Protein AF-A0A433QGI3-F1 (afdb_monomer_lite)

Sequence (264 aa):
MLTANTTVGDVVLQNLTLARGPNSVNAVAQFDPNGSEAGKQLLASFLGGQNASVNIQGFNGSTNIVSLNGGLSQIRLGSTLPGLQSKLVNSTNLVVLPDTAATSIAQTYVTINNPFSAGLNIVKINAAVTYSGMPVGNIIVDISSNPIVVSGKASASSSALPITLNVDPTAIALLLRENAQNSGLDLKPLDGLLNMGGIKIGDTSVTPSTDLFKGFDLVSFVQKAMANLRIDLVMEATVGIGQYSTLLAYNQSSIPCKTGQISP

Radius of gyration: 26.04 Å; chains: 1; bounding box: 55×35×80 Å

Structure (mmCIF, N/CA/C/O backbone):
data_AF-A0A433QGI3-F1
#
_entry.id   AF-A0A433QGI3-F1
#
loop_
_atom_site.group_PDB
_atom_site.id
_atom_site.type_symbol
_atom_site.label_atom_id
_atom_site.label_alt_id
_atom_site.label_comp_id
_atom_site.label_asym_id
_atom_site.label_entity_id
_atom_site.label_seq_id
_atom_site.pdbx_PDB_ins_code
_atom_site.Cartn_x
_atom_site.Cartn_y
_atom_site.Cartn_z
_atom_site.occupancy
_atom_site.B_iso_or_equiv
_atom_site.auth_seq_id
_atom_site.auth_comp_id
_atom_site.auth_asym_id
_atom_site.auth_atom_id
_atom_site.pdbx_PDB_model_num
ATOM 1 N N . MET A 1 1 ? -16.907 3.909 28.256 1.00 86.56 1 MET A N 1
ATOM 2 C CA . MET A 1 1 ? -15.999 4.634 27.340 1.00 86.56 1 MET A CA 1
ATOM 3 C C . MET A 1 1 ? -16.805 5.662 26.580 1.00 86.56 1 MET A C 1
ATOM 5 O O . MET A 1 1 ? -17.868 5.325 26.073 1.00 86.56 1 MET A O 1
ATOM 9 N N . LEU A 1 2 ? -16.315 6.894 26.511 1.00 87.50 2 LEU A N 1
ATOM 10 C CA . LEU A 1 2 ? -16.965 8.007 25.833 1.00 87.50 2 LEU A CA 1
ATOM 11 C C . LEU A 1 2 ? -16.038 8.587 24.767 1.00 87.50 2 LEU A C 1
ATOM 13 O O . LEU A 1 2 ? -14.833 8.702 24.989 1.00 87.50 2 LEU A O 1
ATOM 17 N N . THR A 1 3 ? -16.615 9.035 23.661 1.00 87.62 3 THR A N 1
ATOM 18 C CA . THR A 1 3 ? -15.981 9.973 22.727 1.00 87.62 3 THR A CA 1
ATOM 19 C C . THR A 1 3 ? -17.017 11.009 22.302 1.00 87.62 3 THR A C 1
ATOM 21 O O . THR A 1 3 ? -18.201 10.684 22.223 1.00 87.62 3 THR A O 1
ATOM 24 N N . ALA A 1 4 ? -16.616 12.275 22.154 1.00 83.19 4 ALA A N 1
ATOM 25 C CA . ALA A 1 4 ? -17.544 13.393 21.930 1.00 83.19 4 ALA A CA 1
ATOM 26 C C . ALA A 1 4 ? -18.778 13.370 22.873 1.00 83.19 4 ALA A C 1
ATOM 28 O O . ALA A 1 4 ? -19.912 13.564 22.445 1.00 83.19 4 ALA A O 1
ATOM 29 N N . ASN A 1 5 ? -18.561 13.068 24.163 1.00 84.94 5 ASN A N 1
ATOM 30 C CA . ASN A 1 5 ? -19.596 12.907 25.203 1.00 84.94 5 ASN A CA 1
ATOM 31 C C . ASN A 1 5 ? -20.663 11.824 24.941 1.00 84.94 5 ASN A C 1
ATOM 33 O O . ASN A 1 5 ? -21.678 11.788 25.630 1.00 84.94 5 ASN A O 1
ATOM 37 N N . THR A 1 6 ? -20.425 10.918 23.996 1.00 90.12 6 THR A N 1
ATOM 38 C CA . THR A 1 6 ? -21.320 9.805 23.664 1.00 90.12 6 THR A CA 1
ATOM 39 C C . THR A 1 6 ? -20.704 8.488 24.109 1.00 90.12 6 THR A C 1
ATOM 41 O O . THR A 1 6 ? -19.512 8.258 23.892 1.00 90.12 6 THR A O 1
ATOM 44 N N . THR A 1 7 ? -21.493 7.624 24.751 1.00 91.06 7 THR A N 1
ATOM 45 C CA . THR A 1 7 ? -21.027 6.298 25.177 1.00 91.06 7 THR A CA 1
ATOM 46 C C . THR A 1 7 ? -20.837 5.413 23.955 1.00 91.06 7 THR A C 1
ATOM 48 O O . THR A 1 7 ? -21.743 5.260 23.143 1.00 91.06 7 THR A O 1
ATOM 51 N N . VAL A 1 8 ? -19.649 4.831 23.831 1.00 90.62 8 VAL A N 1
ATOM 52 C CA . VAL A 1 8 ? -19.246 4.015 22.673 1.00 90.62 8 VAL A CA 1
ATOM 53 C C . VAL A 1 8 ? -18.805 2.603 23.057 1.00 90.62 8 VAL A C 1
ATOM 55 O O . VAL A 1 8 ? -18.377 1.819 22.217 1.00 90.62 8 VAL A O 1
ATOM 58 N N . GLY A 1 9 ? -18.857 2.272 24.342 1.00 90.31 9 GLY A N 1
ATOM 59 C CA . GLY A 1 9 ? -18.476 0.956 24.827 1.00 90.31 9 GLY A CA 1
ATOM 60 C C . GLY A 1 9 ? -18.226 0.938 26.323 1.00 90.31 9 GLY A C 1
ATOM 61 O O . GLY A 1 9 ? -18.212 1.985 26.977 1.00 90.31 9 GLY A O 1
ATOM 62 N N . ASP A 1 10 ? -17.951 -0.245 26.844 1.00 90.25 10 ASP A N 1
ATOM 63 C CA . ASP A 1 10 ? -17.678 -0.486 28.254 1.00 90.25 10 ASP A CA 1
ATOM 64 C C . ASP A 1 10 ? -16.186 -0.645 28.502 1.00 90.25 10 ASP A C 1
ATOM 66 O O . ASP A 1 10 ? -15.420 -1.019 27.617 1.00 90.25 10 ASP A O 1
ATOM 70 N N . VAL A 1 11 ? -15.749 -0.323 29.717 1.00 90.19 11 VAL A N 1
ATOM 71 C CA . VAL A 1 11 ? -14.360 -0.525 30.133 1.00 90.19 11 VAL A CA 1
ATOM 72 C C . VAL A 1 11 ? -14.351 -1.236 31.464 1.00 90.19 11 VAL A C 1
ATOM 74 O O . VAL A 1 11 ? -14.968 -0.777 32.422 1.00 90.19 11 VAL A O 1
ATOM 77 N N . VAL A 1 12 ? -13.614 -2.336 31.518 1.00 90.50 12 VAL A N 1
ATOM 78 C CA . VAL A 1 12 ? -13.468 -3.164 32.704 1.00 90.50 12 VAL A CA 1
ATOM 79 C C . VAL A 1 12 ? -12.021 -3.111 33.175 1.00 90.50 12 VAL A C 1
ATOM 81 O O . VAL A 1 12 ? -11.086 -3.401 32.428 1.00 90.50 12 VAL A O 1
ATOM 84 N N . LEU A 1 13 ? -11.847 -2.758 34.447 1.00 87.94 13 LEU A N 1
ATOM 85 C CA . LEU A 1 13 ? -10.594 -2.881 35.187 1.00 87.94 13 LEU A CA 1
ATOM 86 C C . LEU A 1 13 ? -10.686 -4.143 36.046 1.00 87.94 13 LEU A C 1
ATOM 88 O O . LEU A 1 13 ? -11.237 -4.118 37.147 1.00 87.94 13 LEU A O 1
ATOM 92 N N . GLN A 1 14 ? -10.212 -5.271 35.520 1.00 84.50 14 GLN A N 1
ATOM 93 C CA . GLN A 1 14 ? -10.280 -6.544 36.239 1.00 84.50 14 GLN A CA 1
ATOM 94 C C . GLN A 1 14 ? -9.323 -6.531 37.439 1.00 84.50 14 GLN A C 1
ATOM 96 O O . GLN A 1 14 ? -8.176 -6.109 37.309 1.00 84.50 14 GLN A O 1
ATOM 101 N N . ASN A 1 15 ? -9.787 -7.017 38.596 1.00 82.00 15 ASN A N 1
ATOM 102 C CA . ASN A 1 15 ? -8.986 -7.158 39.821 1.00 82.00 15 ASN A CA 1
ATOM 103 C C . ASN A 1 15 ? -8.251 -5.870 40.244 1.00 82.00 15 ASN A C 1
ATOM 105 O O . ASN A 1 15 ? -7.089 -5.908 40.657 1.00 82.00 15 ASN A O 1
ATOM 109 N N . LEU A 1 16 ? -8.932 -4.724 40.130 1.00 83.88 16 LEU A N 1
ATOM 110 C CA . LEU A 1 16 ? -8.372 -3.415 40.456 1.00 83.88 16 LEU A CA 1
ATOM 111 C C . LEU A 1 16 ? -7.827 -3.385 41.894 1.00 83.88 16 LEU A C 1
ATOM 113 O O . LEU A 1 16 ? -8.585 -3.375 42.861 1.00 83.88 16 LEU A O 1
ATOM 117 N N . THR A 1 17 ? -6.503 -3.326 42.016 1.00 84.00 17 THR A N 1
ATOM 118 C CA . THR A 1 17 ? -5.789 -3.177 43.287 1.00 84.00 17 THR A CA 1
ATOM 119 C C . THR A 1 17 ? -5.033 -1.860 43.253 1.00 84.00 17 THR A C 1
ATOM 121 O O . THR A 1 17 ? -4.319 -1.586 42.290 1.00 84.00 17 THR A O 1
ATOM 124 N N . LEU A 1 18 ? -5.205 -1.038 44.287 1.00 83.38 18 LEU A N 1
ATOM 125 C CA . LEU A 1 18 ? -4.590 0.283 44.369 1.00 83.38 18 LEU A CA 1
ATOM 126 C C . LEU A 1 18 ? -3.534 0.303 45.477 1.00 83.38 18 LEU A C 1
ATOM 128 O O . LEU A 1 18 ? -3.821 -0.013 46.630 1.00 83.38 18 LEU A O 1
ATOM 132 N N . ALA A 1 19 ? -2.316 0.703 45.130 1.00 87.19 19 ALA A N 1
ATOM 133 C CA . ALA A 1 19 ? -1.250 1.021 46.068 1.00 87.19 19 ALA A CA 1
ATOM 134 C C . ALA A 1 19 ? -1.278 2.512 46.443 1.00 87.19 19 ALA A C 1
ATOM 136 O O . ALA A 1 19 ? -1.857 3.346 45.741 1.00 87.19 19 ALA A O 1
ATOM 137 N N . ARG A 1 20 ? -0.611 2.870 47.548 1.00 87.44 20 ARG A N 1
ATOM 138 C CA . ARG A 1 20 ? -0.345 4.282 47.860 1.00 87.44 20 ARG A CA 1
ATOM 139 C C . ARG A 1 20 ? 0.607 4.863 46.813 1.00 87.44 20 ARG A C 1
ATOM 141 O O . ARG A 1 20 ? 1.670 4.298 46.582 1.00 87.44 20 ARG A O 1
ATOM 148 N N . GLY A 1 21 ? 0.238 6.010 46.246 1.00 88.12 21 GLY A N 1
ATOM 149 C CA . GLY A 1 21 ? 0.993 6.675 45.181 1.00 88.12 21 GLY A CA 1
ATOM 150 C C . GLY A 1 21 ? 0.414 6.417 43.781 1.00 88.12 21 GLY A C 1
ATOM 151 O O . GLY A 1 21 ? -0.754 6.041 43.660 1.00 88.12 21 GLY A O 1
ATOM 152 N N . PRO A 1 22 ? 1.193 6.668 42.714 1.00 84.19 22 PRO A N 1
ATOM 153 C CA . PRO A 1 22 ? 0.771 6.427 41.335 1.00 84.19 22 PRO A CA 1
ATOM 154 C C . 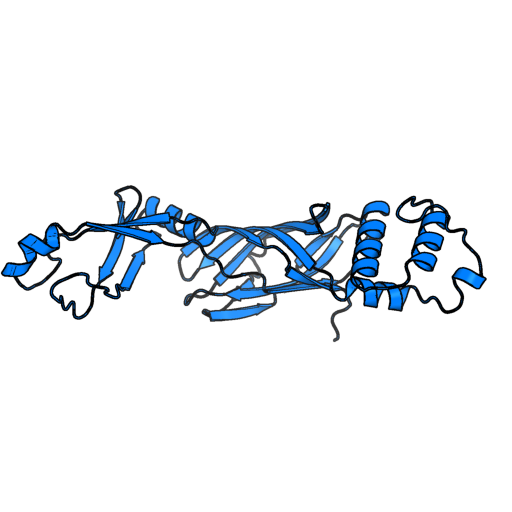PRO A 1 22 ? 0.460 4.949 41.076 1.00 84.19 22 PRO A C 1
ATOM 156 O O . PRO A 1 22 ? 1.213 4.070 41.487 1.00 84.19 22 PRO A O 1
ATOM 159 N N . ASN A 1 23 ? -0.634 4.680 40.361 1.00 83.44 23 ASN A N 1
ATOM 160 C CA . ASN A 1 23 ? -1.055 3.333 39.983 1.00 83.44 23 ASN A CA 1
ATOM 161 C C . ASN A 1 23 ? -1.095 3.210 38.457 1.00 83.44 23 ASN A C 1
ATOM 163 O O . ASN A 1 23 ? -1.663 4.071 37.788 1.00 83.44 23 ASN A O 1
ATOM 167 N N . SER A 1 24 ? -0.528 2.128 37.92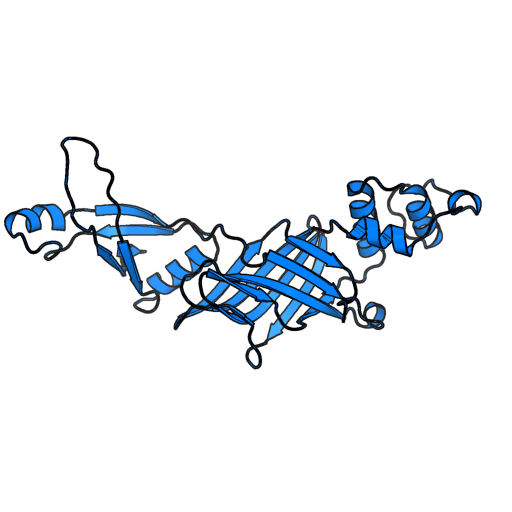2 1.00 85.69 24 SER A N 1
ATOM 168 C CA . SER A 1 24 ? -0.666 1.742 36.515 1.00 85.69 24 SER A CA 1
ATOM 169 C C . SER A 1 24 ? -1.471 0.452 36.448 1.00 85.69 24 SER A C 1
ATOM 171 O O . SER A 1 24 ? -1.102 -0.541 37.075 1.00 85.69 24 SER A O 1
ATOM 173 N N . VAL A 1 25 ? -2.600 0.486 35.745 1.00 85.12 25 VAL A N 1
ATOM 174 C CA . VAL A 1 25 ? -3.571 -0.611 35.700 1.00 85.12 25 VAL A CA 1
ATOM 175 C C . VAL A 1 25 ? -3.980 -0.882 34.260 1.00 85.12 25 VAL A C 1
ATOM 177 O O . VAL A 1 25 ? -4.208 0.046 33.485 1.00 85.12 25 VAL A O 1
ATOM 180 N N . ASN A 1 26 ? -4.087 -2.161 33.905 1.00 84.44 26 ASN A N 1
ATOM 181 C CA . ASN A 1 26 ? -4.560 -2.562 32.586 1.00 84.44 26 ASN A CA 1
ATOM 182 C C . ASN A 1 26 ? -6.088 -2.507 32.546 1.00 84.44 26 ASN A C 1
ATOM 184 O O . ASN A 1 26 ? -6.764 -3.081 33.400 1.00 84.44 26 ASN A O 1
ATOM 188 N N . ALA A 1 27 ? -6.619 -1.842 31.525 1.00 84.12 27 ALA A N 1
ATOM 189 C CA . ALA A 1 27 ? -8.044 -1.772 31.250 1.00 84.12 27 ALA A CA 1
ATOM 190 C C . ALA A 1 27 ? -8.365 -2.547 29.973 1.00 84.12 27 ALA A C 1
ATOM 192 O O . ALA A 1 27 ? -7.627 -2.464 28.991 1.00 84.12 27 ALA A O 1
ATOM 193 N N . VAL A 1 28 ? -9.484 -3.267 29.974 1.00 86.50 28 VAL A N 1
ATOM 194 C CA . VAL A 1 28 ? -10.026 -3.908 28.774 1.00 86.50 28 VAL A CA 1
ATOM 195 C C . VAL A 1 28 ? -11.285 -3.159 28.376 1.00 86.50 28 VAL A C 1
ATOM 197 O O . VAL A 1 28 ? -12.220 -3.053 29.167 1.00 86.50 28 VAL A O 1
ATOM 200 N N . ALA A 1 29 ? -11.300 -2.624 27.159 1.00 86.44 29 ALA A N 1
ATOM 201 C CA . ALA A 1 29 ? -12.466 -1.956 26.603 1.00 86.44 29 ALA A CA 1
ATOM 202 C C . ALA A 1 29 ? -13.217 -2.898 25.656 1.00 86.44 29 ALA A C 1
ATOM 204 O O . ALA A 1 29 ? -12.611 -3.512 24.777 1.00 86.44 29 ALA A O 1
ATOM 205 N N . GLN A 1 30 ? -14.534 -2.973 25.813 1.00 87.75 30 GLN A N 1
ATOM 206 C CA . GLN A 1 30 ? -15.435 -3.562 24.835 1.00 87.75 30 GLN A CA 1
ATOM 207 C C . GLN A 1 30 ? -16.087 -2.425 24.055 1.00 87.75 30 GLN A C 1
ATOM 209 O O . GLN A 1 30 ? -16.872 -1.655 24.598 1.00 87.75 30 GLN A O 1
ATOM 214 N N . PHE A 1 31 ? -15.706 -2.291 22.791 1.00 86.56 31 PHE A N 1
ATOM 215 C CA . PHE A 1 31 ? -16.115 -1.191 21.926 1.00 86.56 31 PHE A CA 1
ATOM 216 C C . PHE A 1 31 ? -17.235 -1.635 20.982 1.00 86.56 31 PHE A C 1
ATOM 218 O O . PHE A 1 31 ? -17.089 -2.652 20.302 1.00 86.56 31 PHE A O 1
ATOM 225 N N . ASP A 1 32 ? -18.321 -0.860 20.928 1.00 83.75 32 ASP A N 1
ATOM 226 C CA . ASP A 1 32 ? -19.402 -1.028 19.956 1.00 83.75 32 ASP A CA 1
ATOM 227 C C . ASP A 1 32 ? -19.447 0.192 19.018 1.00 83.75 32 ASP A C 1
ATOM 229 O O . ASP A 1 32 ? -20.042 1.224 19.350 1.00 83.75 32 ASP A O 1
ATOM 233 N N . PRO A 1 33 ? -18.817 0.105 17.834 1.00 80.88 33 PRO A N 1
ATOM 234 C CA . PRO A 1 33 ? -18.803 1.209 16.885 1.00 80.88 33 PRO A CA 1
ATOM 235 C C . PRO A 1 33 ? -20.178 1.495 16.269 1.00 80.88 33 PRO A C 1
ATOM 237 O O . PRO A 1 33 ? -20.409 2.624 15.851 1.00 80.88 33 PRO A O 1
ATOM 240 N N . ASN A 1 34 ? -21.098 0.525 16.206 1.00 80.31 34 ASN A N 1
ATOM 241 C CA . ASN A 1 34 ? -22.416 0.727 15.590 1.00 80.31 34 ASN A CA 1
ATOM 242 C C . ASN A 1 34 ? -23.440 1.330 16.553 1.00 80.31 34 ASN A C 1
ATOM 244 O O . ASN A 1 34 ? -24.445 1.873 16.093 1.00 80.31 34 ASN A O 1
ATOM 248 N N . GLY A 1 35 ? -23.182 1.266 17.860 1.00 83.88 35 GLY A N 1
ATOM 249 C CA . GLY A 1 35 ? -24.073 1.807 18.884 1.00 83.88 35 GLY A CA 1
ATOM 250 C C . GLY A 1 35 ? -24.281 3.324 18.799 1.00 83.88 35 GLY A C 1
ATOM 251 O O . GLY A 1 35 ? -25.253 3.839 19.346 1.00 83.88 35 GLY A O 1
ATOM 252 N N . SER A 1 36 ? -23.402 4.063 18.109 1.00 88.31 36 SER A N 1
ATOM 253 C CA . SER A 1 36 ? -23.570 5.503 17.876 1.00 88.31 36 SER A CA 1
ATOM 254 C C . SER A 1 36 ? -22.760 6.017 16.684 1.00 88.31 36 SER A C 1
ATOM 256 O O . SER A 1 36 ? -21.774 5.412 16.270 1.00 88.31 36 SER A O 1
ATOM 258 N N . GLU A 1 37 ? -23.125 7.194 16.171 1.00 86.31 37 GLU A N 1
ATOM 259 C CA . GLU A 1 37 ? -22.354 7.862 15.114 1.00 86.31 37 GLU A CA 1
ATOM 260 C C . GLU A 1 37 ? -20.945 8.263 15.588 1.00 86.31 37 GLU A C 1
ATOM 262 O O . GLU A 1 37 ? -19.973 8.140 14.844 1.00 86.31 37 GLU A O 1
ATOM 267 N N . ALA A 1 38 ? -20.811 8.638 16.866 1.00 89.00 38 ALA A N 1
ATOM 268 C CA . ALA A 1 38 ? -19.516 8.886 17.498 1.00 89.00 38 ALA A CA 1
ATOM 269 C C . ALA A 1 38 ? -18.643 7.617 17.543 1.00 89.00 38 ALA A C 1
ATOM 271 O O . ALA A 1 38 ? -17.431 7.693 17.354 1.00 89.00 38 ALA A O 1
ATOM 272 N N . GLY A 1 39 ? -19.250 6.442 17.744 1.00 88.06 39 GLY A N 1
ATOM 273 C CA . GLY A 1 39 ? -18.572 5.148 17.656 1.00 88.06 39 GLY A CA 1
ATOM 274 C C . GLY A 1 39 ? -18.025 4.878 16.255 1.00 88.06 39 GLY A C 1
ATOM 275 O O . GLY A 1 39 ? -16.849 4.549 16.104 1.00 88.06 39 GLY A O 1
ATOM 276 N N . LYS A 1 40 ? -18.828 5.102 15.211 1.00 82.88 40 LYS A N 1
ATOM 277 C CA . LYS A 1 40 ? -18.376 4.951 13.819 1.00 82.88 40 LYS A CA 1
ATOM 278 C C . LYS A 1 40 ? -17.248 5.917 13.477 1.00 82.88 40 LYS A C 1
ATOM 280 O O . LYS A 1 40 ? -16.264 5.503 12.871 1.00 82.88 40 LYS A O 1
ATOM 285 N N . GLN A 1 41 ? -17.352 7.176 13.904 1.00 84.31 41 GLN A N 1
ATOM 286 C CA . GLN A 1 41 ? -16.291 8.169 13.715 1.00 84.31 41 GLN A CA 1
ATOM 287 C C . GLN A 1 41 ? -15.013 7.802 14.472 1.00 84.31 41 GLN A C 1
ATOM 289 O O . GLN A 1 41 ? -13.920 7.963 13.929 1.00 84.31 41 GLN A O 1
ATOM 294 N N . LEU A 1 42 ? -15.123 7.270 15.693 1.00 88.00 42 LEU A N 1
ATOM 295 C CA . LEU A 1 42 ? -13.974 6.774 16.450 1.00 88.00 42 LEU A CA 1
ATOM 296 C C . LEU A 1 42 ? -13.289 5.612 15.719 1.00 88.00 42 LEU A C 1
ATOM 298 O O . LEU A 1 42 ? -12.066 5.622 15.582 1.00 88.00 42 LEU A O 1
ATOM 302 N N . LEU A 1 43 ? -14.064 4.652 15.198 1.00 84.69 43 LEU A N 1
ATOM 303 C CA . LEU A 1 43 ? -13.533 3.559 14.382 1.00 84.69 43 LEU A CA 1
ATOM 304 C C . LEU A 1 43 ? -12.862 4.093 13.112 1.00 84.69 43 LEU A C 1
ATOM 306 O O . LEU A 1 43 ? -11.742 3.694 12.818 1.00 84.69 43 LEU A O 1
ATOM 310 N N . ALA A 1 44 ? -13.504 5.012 12.389 1.00 79.62 44 ALA A N 1
ATOM 311 C CA . ALA A 1 44 ? -12.947 5.624 11.184 1.00 79.62 44 ALA A CA 1
ATOM 312 C C . ALA A 1 44 ? -11.644 6.387 11.473 1.00 79.62 44 ALA A C 1
ATOM 314 O O . ALA A 1 44 ? -10.692 6.277 10.709 1.00 79.62 44 ALA A O 1
ATOM 315 N N . SER A 1 45 ? -11.568 7.099 12.601 1.00 83.69 45 SER A N 1
ATOM 316 C CA . SER A 1 45 ? -10.372 7.844 13.018 1.00 83.69 45 SER A CA 1
ATOM 317 C C . SER A 1 45 ? -9.228 6.896 13.365 1.00 83.69 45 SER A C 1
ATOM 319 O O . SER A 1 45 ? -8.119 7.057 12.860 1.00 83.69 45 SER A O 1
ATOM 321 N N . PHE A 1 46 ? -9.519 5.854 14.153 1.00 85.25 46 PHE A N 1
ATOM 322 C CA . PHE A 1 46 ? -8.563 4.799 14.468 1.00 85.25 46 PHE A CA 1
ATOM 323 C C . PHE A 1 46 ? -8.028 4.142 13.193 1.00 85.25 46 PHE A C 1
ATOM 325 O O . PHE A 1 46 ? -6.821 4.064 12.989 1.00 85.25 46 PHE A O 1
ATOM 332 N N . LEU A 1 47 ? -8.923 3.713 12.308 1.00 79.62 47 LEU A N 1
ATOM 333 C CA . LEU A 1 47 ? -8.587 3.087 11.035 1.00 79.62 47 LEU A CA 1
ATOM 334 C C . LEU A 1 47 ? -7.805 4.019 10.100 1.00 79.62 47 LEU A C 1
ATOM 336 O O . LEU A 1 47 ? -6.888 3.561 9.425 1.00 79.62 47 LEU A O 1
ATOM 340 N N . GLY A 1 48 ? -8.113 5.316 10.112 1.00 75.94 48 GLY A N 1
ATOM 341 C CA . GLY A 1 48 ? -7.408 6.335 9.337 1.00 75.94 48 GLY A CA 1
ATOM 342 C C . GLY A 1 48 ? -6.068 6.782 9.917 1.00 75.94 48 GLY A C 1
ATOM 343 O O . GLY A 1 48 ? -5.506 7.778 9.466 1.00 75.94 48 GLY A O 1
ATOM 344 N N . GLY A 1 49 ? -5.557 6.082 10.935 1.00 79.56 49 GLY A N 1
ATOM 345 C CA . GLY A 1 49 ? -4.275 6.399 11.562 1.00 79.56 49 GLY A CA 1
ATOM 346 C C . GLY A 1 49 ? -4.305 7.657 12.434 1.00 79.56 49 GLY A C 1
ATOM 347 O O . GLY A 1 49 ? -3.255 8.101 12.895 1.00 79.56 49 GLY A O 1
ATOM 348 N N . GLN A 1 50 ? -5.488 8.212 12.706 1.00 84.06 50 GLN A N 1
ATOM 349 C CA . GLN A 1 50 ? -5.658 9.405 13.526 1.00 84.06 50 GLN A CA 1
ATOM 350 C C . GLN A 1 50 ? -5.817 9.041 14.998 1.00 84.06 50 GLN A C 1
ATOM 352 O O . GLN A 1 50 ? -6.568 8.137 15.372 1.00 84.06 50 GLN A O 1
ATOM 357 N N . ASN A 1 51 ? -5.126 9.790 15.851 1.00 89.19 51 ASN A N 1
ATOM 358 C CA . ASN A 1 51 ? -5.307 9.682 17.289 1.00 89.19 51 ASN A CA 1
ATOM 359 C C . ASN A 1 51 ? -6.683 10.221 17.673 1.00 89.19 51 ASN A C 1
ATOM 361 O O . ASN A 1 51 ? -7.062 11.320 17.267 1.00 89.19 51 ASN A O 1
ATOM 365 N N . ALA A 1 52 ? -7.402 9.474 18.501 1.00 88.69 52 ALA A N 1
ATOM 366 C CA . ALA A 1 52 ? -8.714 9.869 18.976 1.00 88.69 52 ALA A CA 1
ATOM 367 C C . ALA A 1 52 ? -8.735 9.962 20.500 1.00 88.69 52 ALA A C 1
ATOM 369 O O . ALA A 1 52 ? -8.276 9.064 21.206 1.00 88.69 52 ALA A O 1
ATOM 370 N N . SER A 1 53 ? -9.300 11.049 21.016 1.00 89.94 53 SER A N 1
ATOM 371 C CA . SER A 1 53 ? -9.497 11.213 22.453 1.00 89.94 53 SER A CA 1
ATOM 372 C C . SER A 1 53 ? -10.665 10.352 22.923 1.00 89.94 53 SER A C 1
ATOM 374 O O . SER A 1 53 ? -11.779 10.432 22.393 1.00 89.94 53 SER A O 1
ATOM 376 N N . VAL A 1 54 ? -10.416 9.554 23.955 1.00 92.00 54 VAL A N 1
ATOM 377 C CA . VAL A 1 54 ? -11.425 8.741 24.632 1.00 92.00 54 VAL A CA 1
ATOM 378 C C . VAL A 1 54 ? -11.417 9.064 26.118 1.00 92.00 54 VAL A C 1
ATOM 380 O O . VAL A 1 54 ? -10.372 9.302 26.719 1.00 92.00 54 VAL A O 1
ATOM 383 N N . ASN A 1 55 ? -12.595 9.080 26.729 1.00 92.00 55 ASN A N 1
ATOM 384 C CA . ASN A 1 55 ? -12.730 9.301 28.161 1.00 92.00 55 ASN A CA 1
ATOM 385 C C . ASN A 1 55 ? -13.363 8.075 28.815 1.00 92.00 55 ASN A C 1
ATOM 387 O O . ASN A 1 55 ? -14.379 7.547 28.358 1.00 92.00 55 ASN A O 1
ATOM 391 N N . ILE A 1 56 ? -12.771 7.610 29.904 1.00 90.00 56 ILE A N 1
ATOM 392 C CA . ILE A 1 56 ? -13.316 6.530 30.718 1.00 90.00 56 ILE A CA 1
ATOM 393 C C . ILE A 1 56 ? -13.980 7.184 31.920 1.00 90.00 56 ILE A C 1
ATOM 395 O O . ILE A 1 56 ? -13.345 7.912 32.681 1.00 90.00 56 ILE A O 1
ATOM 399 N N . GLN A 1 57 ? -15.278 6.947 32.065 1.00 91.25 57 GLN A N 1
ATOM 400 C CA . GLN A 1 57 ? -16.103 7.547 33.098 1.00 91.25 57 GLN A CA 1
ATOM 401 C C . GLN A 1 57 ? -16.701 6.443 33.963 1.00 91.25 57 GLN A C 1
ATOM 403 O O . GLN A 1 57 ? -17.314 5.516 33.439 1.00 91.25 57 GLN A O 1
ATOM 408 N N . GLY A 1 58 ? -16.517 6.549 35.278 1.00 89.94 58 GLY A N 1
ATOM 409 C CA . GLY A 1 58 ? -17.246 5.719 36.228 1.00 89.94 58 GLY A CA 1
ATOM 410 C C . GLY A 1 58 ? -18.711 6.141 36.339 1.00 89.94 58 GLY A C 1
ATOM 411 O O . GLY A 1 58 ? -19.049 7.305 36.125 1.00 89.94 58 GLY A O 1
ATOM 412 N N . PHE A 1 59 ? -19.576 5.199 36.700 1.00 89.81 59 PHE A N 1
ATOM 413 C CA . PHE A 1 59 ? -21.006 5.416 36.901 1.00 89.81 59 PHE A CA 1
ATOM 414 C C . PHE A 1 59 ? -21.490 4.701 38.170 1.00 89.81 59 PHE A C 1
ATOM 416 O O . PHE A 1 59 ? -20.739 3.966 38.816 1.00 89.81 59 PHE A O 1
ATOM 423 N N . ASN A 1 60 ? -22.743 4.944 38.558 1.00 87.94 60 ASN A N 1
ATOM 424 C CA . ASN A 1 60 ? -23.359 4.233 39.674 1.00 87.94 60 ASN A CA 1
ATOM 425 C C . ASN A 1 60 ? -23.593 2.770 39.268 1.00 87.94 60 ASN A C 1
ATOM 427 O O . ASN A 1 60 ? -24.469 2.493 38.453 1.00 87.94 60 ASN A O 1
ATOM 431 N N . GLY A 1 61 ? -22.770 1.862 39.792 1.00 87.12 61 GLY A N 1
ATOM 432 C CA . GLY A 1 61 ? -22.693 0.474 39.323 1.00 87.12 61 GLY A CA 1
ATOM 433 C C . GLY A 1 61 ? -21.320 0.066 38.784 1.00 87.12 61 GLY A C 1
ATOM 434 O O . GLY A 1 61 ? -21.140 -1.091 38.420 1.00 87.12 61 GLY A O 1
ATOM 435 N N . SER A 1 62 ? -20.318 0.957 38.809 1.00 87.31 62 SER A N 1
ATOM 436 C CA . SER A 1 62 ? -18.920 0.608 38.496 1.00 87.31 62 SER A CA 1
ATOM 437 C C . SER A 1 62 ? -18.350 -0.526 39.366 1.00 87.31 62 SER A C 1
ATOM 439 O O . SER A 1 62 ? -17.317 -1.102 39.033 1.00 87.31 62 SER A O 1
ATOM 441 N N . THR A 1 63 ? -18.965 -0.816 40.515 1.00 86.94 63 THR A N 1
ATOM 442 C CA . THR A 1 63 ? -18.600 -1.921 41.405 1.00 86.94 63 THR A CA 1
ATOM 443 C C . THR A 1 63 ? -19.813 -2.386 42.203 1.00 86.94 63 THR A C 1
ATOM 445 O O . THR A 1 63 ? -20.688 -1.587 42.537 1.00 86.94 63 THR A O 1
ATOM 448 N N . ASN A 1 64 ? -19.819 -3.664 42.584 1.00 87.75 64 ASN A N 1
ATOM 449 C CA . ASN A 1 64 ? -20.805 -4.222 43.512 1.00 87.75 64 ASN A CA 1
ATOM 450 C C . ASN A 1 64 ? -20.493 -3.880 44.983 1.00 87.75 64 ASN A C 1
ATOM 452 O O . ASN A 1 64 ? -21.313 -4.121 45.867 1.00 87.75 64 ASN A O 1
ATOM 456 N N . ILE A 1 65 ? -19.312 -3.323 45.273 1.00 86.69 65 ILE A N 1
ATOM 457 C CA . ILE A 1 65 ? -18.914 -2.936 46.630 1.00 86.69 65 ILE A CA 1
ATOM 458 C C . ILE A 1 65 ? -19.479 -1.544 46.935 1.00 86.69 65 ILE A C 1
ATOM 460 O O . ILE A 1 65 ? -18.932 -0.528 46.503 1.00 86.69 65 ILE A O 1
ATOM 464 N N . VAL A 1 66 ? -20.566 -1.497 47.712 1.00 87.94 66 VAL A N 1
ATOM 465 C CA . VAL A 1 66 ? -21.345 -0.275 48.000 1.00 87.94 66 VAL A CA 1
ATOM 466 C C . VAL A 1 66 ? -20.475 0.890 48.481 1.00 87.94 66 VAL A C 1
ATOM 468 O O . VAL A 1 66 ? -20.625 2.009 47.993 1.00 87.94 66 VAL A O 1
ATOM 471 N N . SER A 1 67 ? -19.526 0.631 49.384 1.00 88.88 67 SER A N 1
ATOM 472 C CA . SER A 1 67 ? -18.643 1.664 49.945 1.00 88.88 67 SER A CA 1
ATOM 473 C C . SER A 1 67 ? -17.729 2.326 48.909 1.00 88.88 67 SER A C 1
ATOM 475 O O . SER A 1 67 ? -17.343 3.479 49.083 1.00 88.88 67 SER A O 1
ATOM 477 N N . LEU A 1 68 ? -17.396 1.628 47.821 1.00 86.62 68 LEU A N 1
ATOM 478 C CA . LEU A 1 68 ? -16.509 2.124 46.768 1.00 86.62 68 LEU A CA 1
ATOM 479 C C . LEU A 1 68 ? -17.270 2.812 45.629 1.00 86.62 68 LEU A C 1
ATOM 481 O O . LEU A 1 68 ? -16.670 3.564 44.863 1.00 86.62 68 LEU A O 1
ATOM 485 N N . ASN A 1 69 ? -18.582 2.597 45.521 1.00 86.19 69 ASN A N 1
ATOM 486 C CA . ASN A 1 69 ? -19.390 3.110 44.416 1.00 86.19 69 ASN A CA 1
ATOM 487 C C . ASN A 1 69 ? -19.376 4.650 44.362 1.00 86.19 69 ASN A C 1
ATOM 489 O O . ASN A 1 69 ? -19.208 5.237 43.294 1.00 86.19 69 ASN A O 1
ATOM 493 N N . GLY A 1 70 ? -19.427 5.313 45.524 1.00 87.31 70 GLY A N 1
ATOM 494 C CA . GLY A 1 70 ? -19.318 6.772 45.616 1.00 87.31 70 GLY A CA 1
ATOM 495 C C . GLY A 1 70 ? -18.044 7.307 44.956 1.00 87.31 70 GLY A C 1
ATOM 496 O O . GLY A 1 70 ? -18.126 8.129 44.048 1.00 87.31 70 GLY A O 1
ATOM 497 N N . GLY A 1 71 ? -16.876 6.783 45.339 1.00 86.81 71 GLY A N 1
ATOM 498 C CA . GLY A 1 71 ? -15.591 7.204 44.771 1.00 86.81 71 GLY A CA 1
ATOM 499 C C . GLY A 1 71 ? -15.409 6.794 43.307 1.00 86.81 71 GLY A C 1
ATOM 500 O O . GLY A 1 71 ? -15.063 7.626 42.470 1.00 86.81 71 GLY A O 1
ATOM 501 N N . LEU A 1 72 ? -15.685 5.529 42.968 1.00 88.38 72 LEU A N 1
ATOM 502 C CA . LEU A 1 72 ? -15.464 5.012 41.613 1.00 88.38 72 LEU A CA 1
ATOM 503 C C . LEU A 1 72 ? -16.415 5.633 40.580 1.00 88.38 72 LEU A C 1
ATOM 505 O O . LEU A 1 72 ? -16.018 5.799 39.429 1.00 88.38 72 LEU A O 1
ATOM 509 N N . SER A 1 73 ? -17.629 6.041 40.970 1.00 90.50 73 SER A N 1
ATOM 510 C CA . SER A 1 73 ? -18.567 6.746 40.079 1.00 90.50 73 SER A CA 1
ATOM 511 C C . SER A 1 73 ? -18.069 8.130 39.638 1.00 90.50 73 SER A C 1
ATOM 513 O O . SER A 1 73 ? -18.502 8.653 38.611 1.00 90.50 73 SER A O 1
ATOM 515 N N . GLN A 1 74 ? -17.134 8.731 40.379 1.00 89.38 74 GLN A N 1
ATOM 516 C CA . GLN A 1 74 ? -16.566 10.046 40.065 1.00 89.38 74 GLN A CA 1
ATOM 517 C C . GLN A 1 74 ? -15.288 9.964 39.225 1.00 89.38 74 GLN A C 1
ATOM 519 O O . GLN A 1 74 ? -14.805 10.989 38.750 1.00 89.38 74 GLN A O 1
ATOM 524 N N . ILE A 1 75 ? -14.752 8.764 38.980 1.00 88.44 75 ILE A N 1
ATOM 525 C CA . ILE A 1 75 ? -13.531 8.599 38.189 1.00 88.44 75 ILE A CA 1
ATOM 526 C C . ILE A 1 75 ? -13.746 9.105 36.762 1.00 88.44 75 ILE A C 1
ATOM 528 O O . ILE A 1 75 ? -14.728 8.754 36.099 1.00 88.44 75 ILE A O 1
ATOM 532 N N . ARG A 1 76 ? -12.801 9.922 36.291 1.00 89.31 76 ARG A N 1
ATOM 533 C CA . ARG A 1 76 ? -12.679 10.391 34.908 1.00 89.31 76 ARG A CA 1
ATOM 534 C C . ARG A 1 76 ? -11.232 10.182 34.480 1.00 89.31 76 ARG A C 1
ATOM 536 O O . ARG A 1 76 ? -10.337 10.793 35.056 1.00 89.31 76 ARG A O 1
ATOM 543 N N . LEU A 1 77 ? -11.001 9.308 33.509 1.00 88.44 77 LEU A N 1
ATOM 544 C CA . LEU A 1 77 ? -9.672 9.045 32.960 1.00 88.44 77 LEU A CA 1
ATOM 545 C C . LEU A 1 77 ? -9.683 9.406 31.479 1.00 88.44 77 LEU A C 1
ATOM 547 O O . LEU A 1 77 ? -10.294 8.704 30.672 1.00 88.44 77 LEU A O 1
ATOM 551 N N . GLY A 1 78 ? -9.002 10.495 31.134 1.00 87.19 78 GLY A N 1
ATOM 552 C CA . GLY A 1 78 ? -8.727 10.827 29.743 1.00 87.19 78 GLY A CA 1
ATOM 553 C C . GLY A 1 78 ? -7.633 9.917 29.197 1.00 87.19 78 GLY A C 1
ATOM 554 O O . GLY A 1 78 ? -6.636 9.659 29.872 1.00 87.19 78 GLY A O 1
ATOM 555 N N . SER A 1 79 ? -7.814 9.425 27.979 1.00 86.75 79 SER A N 1
ATOM 556 C CA . SER A 1 79 ? -6.800 8.670 27.257 1.00 86.75 79 SER A CA 1
ATOM 557 C C . SER A 1 79 ? -6.856 8.999 25.769 1.00 86.75 79 SER A C 1
ATOM 559 O O . SER A 1 79 ? -7.827 9.568 25.265 1.00 86.75 79 SER A O 1
ATOM 561 N N . THR A 1 80 ? -5.801 8.623 25.064 1.00 87.81 80 THR A N 1
ATOM 562 C CA . THR A 1 80 ? -5.717 8.738 23.614 1.00 87.81 80 THR A CA 1
ATOM 563 C C . THR A 1 80 ? -5.694 7.332 23.052 1.00 87.81 80 THR A C 1
ATOM 565 O O . THR A 1 80 ? -4.793 6.557 23.368 1.00 87.81 80 THR A O 1
ATOM 568 N N . LEU A 1 81 ? -6.674 7.003 22.215 1.00 87.19 81 LEU A N 1
ATOM 569 C CA . LEU A 1 81 ? -6.621 5.827 21.363 1.00 87.19 81 LEU A CA 1
ATOM 570 C C . LEU A 1 81 ? -5.703 6.171 20.184 1.00 87.19 81 LEU A C 1
ATOM 572 O O . LEU A 1 81 ? -6.088 7.004 19.356 1.00 87.19 81 LEU A O 1
ATOM 576 N N . PRO A 1 82 ? -4.485 5.605 20.110 1.00 85.69 82 PRO A N 1
ATOM 577 C CA . PRO A 1 82 ? -3.613 5.873 18.983 1.00 85.69 82 PRO A CA 1
ATOM 578 C C . PRO A 1 82 ? -4.239 5.307 17.713 1.00 85.69 82 PRO A C 1
ATOM 580 O O . PRO A 1 82 ? -4.797 4.208 17.730 1.00 85.69 82 PRO A O 1
ATOM 583 N N . GLY A 1 83 ? -4.123 6.045 16.613 1.00 85.44 83 GLY A N 1
ATOM 584 C CA . GLY A 1 83 ? -4.541 5.542 15.312 1.00 85.44 83 GLY A CA 1
ATOM 585 C C . GLY A 1 83 ? -3.759 4.290 14.911 1.00 85.44 83 GLY A C 1
ATOM 586 O O . GLY A 1 83 ? -2.661 4.029 15.411 1.00 85.44 83 GLY A O 1
ATOM 587 N N . LEU A 1 84 ? -4.314 3.512 13.989 1.00 84.56 84 LEU A N 1
ATOM 588 C CA . LEU A 1 84 ? -3.694 2.317 13.442 1.00 84.56 84 LEU A CA 1
ATOM 589 C C . LEU A 1 84 ? -2.356 2.668 12.776 1.00 84.56 84 LEU A C 1
ATOM 591 O O . LEU A 1 84 ? -2.316 3.315 11.737 1.00 84.56 84 LEU A O 1
ATOM 595 N N . GLN A 1 85 ? -1.256 2.208 13.373 1.00 78.50 85 GLN A N 1
ATOM 596 C CA . GLN A 1 85 ? 0.106 2.412 12.851 1.00 78.50 85 GLN A CA 1
ATOM 597 C C . GLN A 1 85 ? 0.583 1.257 11.957 1.00 78.50 85 GLN A C 1
ATOM 599 O O . GLN A 1 85 ? 1.679 1.290 11.398 1.00 78.50 85 GLN A O 1
ATOM 604 N N . SER A 1 86 ? -0.199 0.181 11.866 1.00 78.25 86 SER A N 1
ATOM 605 C CA . SER A 1 86 ? 0.189 -1.015 11.125 1.00 78.25 86 SER A CA 1
ATOM 606 C C . SER A 1 86 ? -0.055 -0.849 9.630 1.00 78.25 86 SER A C 1
ATOM 608 O O . SER A 1 86 ? -1.113 -0.400 9.199 1.00 78.25 86 SER A O 1
ATOM 610 N N . LYS A 1 87 ? 0.922 -1.289 8.836 1.00 84.31 87 LYS A N 1
ATOM 611 C CA . LYS A 1 87 ? 0.811 -1.379 7.382 1.00 84.31 87 LYS A CA 1
ATOM 612 C C . LYS A 1 87 ? -0.205 -2.458 6.989 1.00 84.31 87 LYS A C 1
ATOM 614 O O . LYS A 1 87 ? 0.005 -3.624 7.318 1.00 84.31 87 LYS A O 1
ATOM 619 N N . LEU A 1 88 ? -1.268 -2.071 6.281 1.00 88.50 88 LEU A N 1
ATOM 620 C CA . LEU A 1 88 ? -2.269 -3.003 5.752 1.00 88.50 88 LEU A CA 1
ATOM 621 C C . LEU A 1 88 ? -1.794 -3.648 4.457 1.00 88.50 88 LEU A C 1
ATOM 623 O O . LEU A 1 88 ? -1.783 -4.865 4.348 1.00 88.50 88 LEU A O 1
ATOM 627 N N . VAL A 1 89 ? -1.328 -2.861 3.492 1.00 92.38 89 VAL A N 1
ATOM 628 C CA . VAL A 1 89 ? -0.648 -3.397 2.308 1.00 92.38 89 VAL A CA 1
ATOM 629 C C . VAL A 1 89 ? 0.793 -3.716 2.693 1.00 92.38 89 VAL A C 1
ATOM 631 O O . VAL A 1 89 ? 1.557 -2.823 3.071 1.00 92.38 89 VAL A O 1
ATOM 634 N N . ASN A 1 90 ? 1.153 -4.995 2.618 1.00 92.12 90 ASN A N 1
ATOM 635 C CA . ASN A 1 90 ? 2.483 -5.501 2.947 1.00 92.12 90 ASN A CA 1
ATOM 636 C C . ASN A 1 90 ? 3.427 -5.452 1.735 1.00 92.12 90 ASN A C 1
ATOM 638 O O . ASN A 1 90 ? 4.569 -5.012 1.845 1.00 92.12 90 ASN A O 1
ATOM 642 N N . SER A 1 91 ? 2.944 -5.887 0.571 1.00 93.81 91 SER A N 1
ATOM 643 C CA . SER A 1 91 ? 3.706 -5.908 -0.682 1.00 93.81 91 SER A CA 1
ATOM 644 C C . SER A 1 91 ? 2.779 -5.877 -1.889 1.00 93.81 91 SER A C 1
ATOM 646 O O . SER A 1 91 ? 1.634 -6.325 -1.795 1.00 93.81 91 SER A O 1
ATOM 648 N N . THR A 1 92 ? 3.298 -5.440 -3.031 1.00 94.69 92 THR A N 1
ATOM 649 C CA . THR A 1 92 ? 2.595 -5.478 -4.315 1.00 94.69 92 THR A CA 1
ATOM 650 C C . THR A 1 92 ? 3.422 -6.192 -5.386 1.00 94.69 92 THR A C 1
ATOM 652 O O . THR A 1 92 ? 4.648 -6.302 -5.283 1.00 94.69 92 THR A O 1
ATOM 655 N N . ASN A 1 93 ? 2.749 -6.704 -6.412 1.00 94.62 93 ASN A N 1
ATOM 656 C CA . ASN A 1 93 ? 3.372 -7.270 -7.603 1.00 94.62 93 ASN A CA 1
ATOM 657 C C . ASN A 1 93 ? 2.662 -6.746 -8.851 1.00 94.62 93 ASN A C 1
ATOM 659 O O . ASN A 1 93 ? 1.484 -7.036 -9.048 1.00 94.62 93 ASN A O 1
ATOM 663 N N . LEU A 1 94 ? 3.379 -5.987 -9.674 1.00 94.31 94 LEU A N 1
ATOM 664 C CA . LEU A 1 94 ? 2.898 -5.411 -10.921 1.00 94.31 94 LEU A CA 1
ATOM 665 C C . LEU A 1 94 ? 3.259 -6.321 -12.101 1.00 94.31 94 LEU A C 1
ATOM 667 O O . LEU A 1 94 ? 4.428 -6.646 -12.322 1.00 94.31 94 LEU A O 1
ATOM 671 N N . VAL A 1 95 ? 2.248 -6.655 -12.895 1.00 93.81 95 VAL A N 1
ATOM 672 C CA . VAL A 1 95 ? 2.351 -7.409 -14.142 1.00 93.81 95 VAL A CA 1
ATOM 673 C C . VAL A 1 95 ? 1.954 -6.489 -15.292 1.00 93.81 95 VAL A C 1
ATOM 675 O O . VAL A 1 95 ? 0.791 -6.105 -15.430 1.00 93.81 95 VAL A O 1
ATOM 678 N N . VAL A 1 96 ? 2.934 -6.134 -16.121 1.00 90.62 96 VAL A N 1
ATOM 679 C CA . VAL A 1 96 ? 2.709 -5.369 -17.353 1.00 90.62 96 VAL A CA 1
ATOM 680 C C . VAL A 1 96 ? 2.164 -6.318 -18.420 1.00 90.62 96 VAL A C 1
ATOM 682 O O . VAL A 1 96 ? 2.755 -7.368 -18.681 1.00 90.62 96 VAL A O 1
ATOM 685 N N . LEU A 1 97 ? 1.030 -5.961 -19.016 1.00 92.81 97 LEU A N 1
ATOM 686 C CA . LEU A 1 97 ? 0.388 -6.719 -20.086 1.00 92.81 97 LEU A CA 1
ATOM 687 C C . LEU A 1 97 ? 0.964 -6.310 -21.454 1.00 92.81 97 LEU A C 1
ATOM 689 O O . LEU A 1 97 ? 1.477 -5.196 -21.597 1.00 92.81 97 LEU A O 1
ATOM 693 N N . PRO A 1 98 ? 0.867 -7.169 -22.487 1.00 91.38 98 PRO A N 1
ATOM 694 C CA . PRO A 1 98 ? 1.362 -6.843 -23.827 1.00 91.38 98 PRO A CA 1
ATOM 695 C C . PRO A 1 98 ? 0.755 -5.568 -24.434 1.00 91.38 98 PRO A C 1
ATOM 697 O O . PRO A 1 98 ? 1.411 -4.887 -25.217 1.00 91.38 98 PRO A O 1
ATOM 700 N N . ASP A 1 99 ? -0.484 -5.236 -24.073 1.00 92.88 99 ASP A N 1
ATOM 701 C CA . ASP A 1 99 ? -1.234 -4.076 -24.555 1.00 92.88 99 ASP A CA 1
ATOM 702 C C . ASP A 1 99 ? -1.175 -2.866 -23.606 1.00 92.88 99 ASP A C 1
ATOM 704 O O . ASP A 1 99 ? -1.701 -1.806 -23.948 1.00 92.88 99 ASP A O 1
ATOM 708 N N . THR A 1 100 ? -0.495 -2.970 -22.453 1.00 92.50 100 THR A N 1
ATOM 709 C CA . THR A 1 100 ? -0.427 -1.896 -21.445 1.00 92.50 100 THR A CA 1
ATOM 710 C C . THR A 1 100 ? 0.075 -0.576 -22.024 1.00 92.50 100 THR A C 1
ATOM 712 O O . THR A 1 100 ? -0.428 0.475 -21.649 1.00 92.50 100 THR A O 1
ATOM 715 N N . ALA A 1 101 ? 1.036 -0.595 -22.950 1.00 88.75 101 ALA A N 1
ATOM 716 C CA . ALA A 1 101 ? 1.550 0.635 -23.559 1.00 88.75 101 ALA A CA 1
ATOM 717 C C . ALA A 1 101 ? 0.481 1.402 -24.364 1.00 88.75 101 ALA A C 1
ATOM 719 O O . ALA A 1 101 ? 0.579 2.616 -24.506 1.00 88.75 101 ALA A O 1
ATOM 720 N N . ALA A 1 102 ? -0.532 0.702 -24.883 1.00 92.38 102 ALA A N 1
ATOM 721 C CA . ALA A 1 102 ? -1.621 1.293 -25.654 1.00 92.38 102 ALA A CA 1
ATOM 722 C C . ALA A 1 102 ? -2.853 1.604 -24.791 1.00 92.38 102 ALA A C 1
ATOM 724 O O . ALA A 1 102 ? -3.532 2.600 -25.025 1.00 92.38 102 ALA A O 1
ATOM 725 N N . THR A 1 103 ? -3.158 0.752 -23.809 1.00 96.00 103 THR A N 1
ATOM 726 C CA . THR A 1 103 ? -4.368 0.867 -22.978 1.00 96.00 103 THR A CA 1
ATOM 727 C C . THR A 1 103 ? -4.133 1.595 -21.659 1.00 96.00 103 THR A C 1
ATOM 729 O O . THR A 1 103 ? -5.093 1.957 -20.982 1.00 96.00 103 THR A O 1
ATOM 732 N N . SER A 1 104 ? -2.871 1.770 -21.263 1.00 96.12 104 SER A N 1
ATOM 733 C CA . SER A 1 104 ? -2.445 2.164 -19.917 1.00 96.12 104 SER A CA 1
ATOM 734 C C . SER A 1 104 ? -2.867 1.187 -18.816 1.00 96.12 104 SER A C 1
ATOM 736 O O . SER A 1 104 ? -2.693 1.494 -17.642 1.00 96.12 104 SER A O 1
ATOM 738 N N . ILE A 1 105 ? -3.421 0.016 -19.142 1.00 96.56 105 ILE A N 1
ATOM 739 C CA . ILE A 1 105 ? -3.935 -0.935 -18.151 1.00 96.56 105 ILE A CA 1
ATOM 740 C C . ILE A 1 105 ? -2.912 -2.043 -17.925 1.00 96.56 105 ILE A C 1
ATOM 742 O O . ILE A 1 105 ? -2.467 -2.700 -18.863 1.00 96.56 105 ILE A O 1
ATOM 746 N N . ALA A 1 106 ? -2.572 -2.277 -16.663 1.00 95.75 106 ALA A N 1
ATOM 747 C CA . ALA A 1 106 ? -1.782 -3.410 -16.196 1.00 95.75 106 ALA A CA 1
ATOM 748 C C . ALA A 1 106 ? -2.546 -4.175 -15.103 1.00 95.75 106 ALA A C 1
ATOM 750 O O . ALA A 1 106 ? -3.637 -3.778 -14.681 1.00 95.75 106 ALA A O 1
ATOM 751 N N . GLN A 1 107 ? -1.969 -5.277 -14.626 1.00 96.19 107 GLN A N 1
ATOM 752 C CA . GLN A 1 107 ? -2.493 -6.018 -13.481 1.00 96.19 107 GLN A CA 1
ATOM 753 C C . GLN A 1 107 ? -1.583 -5.853 -12.275 1.00 96.19 107 GLN A C 1
ATOM 755 O O . GLN A 1 107 ? -0.362 -5.866 -12.394 1.00 96.19 107 GLN A O 1
ATOM 760 N N . THR A 1 108 ? -2.174 -5.745 -11.093 1.00 95.25 108 THR A N 1
ATOM 761 C CA . THR A 1 108 ? -1.442 -5.750 -9.833 1.00 95.25 108 THR A CA 1
ATOM 762 C C . THR A 1 108 ? -2.046 -6.746 -8.856 1.00 95.25 108 THR A C 1
ATOM 764 O O . THR A 1 108 ? -3.255 -6.976 -8.836 1.00 95.25 108 THR A O 1
ATOM 767 N N . TYR A 1 109 ? -1.186 -7.337 -8.040 1.00 95.25 109 TYR A N 1
ATOM 768 C CA . TYR A 1 109 ? -1.546 -8.211 -6.934 1.00 95.25 109 TYR A CA 1
ATOM 769 C C . TYR A 1 109 ? -1.067 -7.554 -5.655 1.00 95.25 109 TYR A C 1
ATOM 771 O O . TYR A 1 109 ? 0.068 -7.079 -5.584 1.00 95.25 109 TYR A O 1
ATOM 779 N N . VAL A 1 110 ? -1.913 -7.537 -4.633 1.00 94.62 110 VAL A N 1
ATOM 780 C CA . VAL A 1 110 ? -1.579 -6.935 -3.344 1.00 94.62 110 VAL A CA 1
ATOM 781 C C . VAL A 1 110 ? -1.655 -7.987 -2.252 1.00 94.62 110 VAL A C 1
ATOM 783 O O . VAL A 1 110 ? -2.593 -8.778 -2.201 1.00 94.62 110 VAL A O 1
ATOM 786 N N . THR A 1 111 ? -0.666 -7.999 -1.367 1.00 95.31 111 THR A N 1
ATOM 787 C CA . THR A 1 111 ? -0.714 -8.794 -0.140 1.00 95.31 111 THR A CA 1
ATOM 788 C C . THR A 1 111 ? -1.152 -7.888 0.993 1.00 95.31 111 THR A C 1
ATOM 790 O O . THR A 1 111 ? -0.467 -6.913 1.314 1.00 95.31 111 THR A O 1
ATOM 793 N N . ILE A 1 112 ? -2.284 -8.222 1.597 1.00 94.12 112 ILE A N 1
ATOM 794 C CA . ILE A 1 112 ? -2.874 -7.502 2.718 1.00 94.12 112 ILE A CA 1
ATOM 795 C C . ILE A 1 112 ? -2.553 -8.250 4.007 1.00 94.12 112 ILE A C 1
ATOM 797 O O . ILE A 1 112 ? -2.731 -9.463 4.080 1.00 94.12 112 ILE A O 1
ATOM 801 N N . ASN A 1 113 ? -2.105 -7.523 5.022 1.00 92.81 113 ASN A N 1
ATOM 802 C CA . ASN A 1 113 ? -1.915 -7.997 6.382 1.00 92.81 113 ASN A CA 1
ATOM 803 C C . ASN A 1 113 ? -3.003 -7.396 7.276 1.00 92.81 113 ASN A C 1
ATOM 805 O O . ASN A 1 113 ? -3.084 -6.177 7.418 1.00 92.81 113 ASN A O 1
ATOM 809 N N . ASN A 1 114 ? -3.841 -8.243 7.870 1.00 92.31 114 ASN A N 1
ATOM 810 C CA . ASN A 1 114 ? -4.932 -7.830 8.739 1.00 92.31 114 ASN A CA 1
ATOM 811 C C . ASN A 1 114 ? -4.468 -7.785 10.211 1.00 92.31 114 ASN A C 1
ATOM 813 O O . ASN A 1 114 ? -4.289 -8.835 10.832 1.00 92.31 114 ASN A O 1
ATOM 817 N N . PRO A 1 115 ? -4.319 -6.593 10.819 1.00 88.88 115 PRO A N 1
ATOM 818 C CA . PRO A 1 115 ? -3.912 -6.453 12.210 1.00 88.88 115 PRO A CA 1
ATOM 819 C C . PRO A 1 115 ? -5.072 -6.664 13.191 1.00 88.88 115 PRO A C 1
ATOM 821 O O . PRO A 1 115 ? -4.838 -6.653 14.400 1.00 88.88 115 PRO A O 1
ATOM 824 N N . PHE A 1 116 ? -6.314 -6.832 12.734 1.00 86.31 116 PHE A N 1
ATOM 825 C CA . PHE A 1 116 ? -7.482 -7.007 13.598 1.00 86.31 116 PHE A CA 1
ATOM 826 C C . PHE A 1 116 ? -7.666 -8.468 13.994 1.00 86.31 116 PHE A C 1
ATOM 828 O O . PHE A 1 116 ? -7.270 -9.375 13.273 1.00 86.31 116 PHE A O 1
ATOM 835 N N . SER A 1 117 ? -8.290 -8.710 15.146 1.00 87.00 117 SER A N 1
ATOM 836 C CA . SER A 1 117 ? -8.709 -10.068 15.526 1.00 87.00 117 SER A CA 1
ATOM 837 C C . SER A 1 117 ? -9.945 -10.531 14.748 1.00 87.00 117 SER A C 1
ATOM 839 O O . SER A 1 117 ? -10.154 -11.728 14.589 1.00 87.00 117 SER A O 1
ATOM 841 N N . ALA A 1 118 ? -10.754 -9.593 14.247 1.00 88.06 118 ALA A N 1
ATOM 842 C CA . ALA A 1 118 ? -11.860 -9.878 13.341 1.00 88.06 118 ALA A CA 1
ATOM 843 C C . ALA A 1 118 ? -11.359 -10.051 11.898 1.00 88.06 118 ALA A C 1
ATOM 845 O O . ALA A 1 118 ? -10.335 -9.482 11.514 1.00 88.06 118 ALA A O 1
ATOM 846 N N . GLY A 1 119 ? -12.104 -10.808 11.091 1.00 91.44 119 GLY A N 1
ATOM 847 C CA . GLY A 1 119 ? -11.861 -10.885 9.651 1.00 91.44 119 GLY A CA 1
ATOM 848 C C . GLY A 1 119 ? -12.064 -9.529 8.972 1.00 91.44 119 GLY A C 1
ATOM 849 O O . GLY A 1 119 ? -12.928 -8.755 9.381 1.00 91.44 119 GLY A O 1
ATOM 850 N N . LEU A 1 120 ? -11.262 -9.260 7.948 1.00 91.94 120 LEU A N 1
ATOM 851 C CA . LEU A 1 120 ? -11.305 -8.077 7.098 1.00 91.94 120 LEU A CA 1
ATOM 852 C C . LEU A 1 120 ? -11.800 -8.489 5.708 1.00 91.94 120 LEU A C 1
ATOM 854 O O . LEU A 1 120 ? -11.314 -9.464 5.142 1.00 91.94 120 LEU A O 1
ATOM 858 N N . ASN A 1 121 ? -12.747 -7.741 5.160 1.00 94.00 121 ASN A N 1
ATOM 859 C CA . ASN A 1 121 ? -13.316 -7.949 3.837 1.00 94.00 121 ASN A CA 1
ATOM 860 C C . ASN A 1 121 ? -13.231 -6.645 3.040 1.00 94.00 121 ASN A C 1
ATOM 862 O O . ASN A 1 121 ? -13.793 -5.648 3.474 1.00 94.00 121 ASN A O 1
ATOM 866 N N . ILE A 1 122 ? -12.551 -6.613 1.898 1.00 93.88 122 ILE A N 1
ATOM 867 C CA . ILE A 1 122 ? -12.394 -5.397 1.084 1.00 93.88 122 ILE A CA 1
ATOM 868 C C . ILE A 1 122 ? -13.235 -5.544 -0.180 1.00 93.88 122 ILE A C 1
ATOM 870 O O . ILE A 1 122 ? -12.994 -6.453 -0.972 1.00 93.88 122 ILE A O 1
ATOM 874 N N . VAL A 1 123 ? -14.203 -4.645 -0.371 1.00 95.19 123 VAL A N 1
ATOM 875 C CA . VAL A 1 123 ? -15.179 -4.720 -1.477 1.00 95.19 123 VAL A CA 1
ATOM 876 C C . VAL A 1 123 ? -15.001 -3.618 -2.517 1.00 95.19 123 VAL A C 1
ATOM 878 O O . VAL A 1 123 ? -15.434 -3.774 -3.649 1.00 95.19 123 VAL A O 1
ATOM 881 N N . LYS A 1 124 ? -14.357 -2.503 -2.168 1.00 95.38 124 LYS A N 1
ATOM 882 C CA . LYS A 1 124 ? -14.099 -1.399 -3.099 1.00 95.38 124 LYS A CA 1
ATOM 883 C C . LYS A 1 124 ? -12.765 -0.758 -2.781 1.00 95.38 124 LYS A C 1
ATOM 885 O O . LYS A 1 124 ? -12.440 -0.594 -1.606 1.00 95.38 124 LYS A O 1
ATOM 890 N N . ILE A 1 125 ? -12.020 -0.396 -3.818 1.00 95.31 125 ILE A N 1
ATOM 891 C CA . ILE A 1 125 ? -10.690 0.200 -3.707 1.00 95.31 125 ILE A CA 1
ATOM 892 C C . ILE A 1 125 ? -10.636 1.434 -4.602 1.00 95.31 125 ILE A C 1
ATOM 894 O O . ILE A 1 125 ? -10.956 1.366 -5.789 1.00 95.31 125 ILE A O 1
ATOM 898 N N . ASN A 1 126 ? -10.202 2.546 -4.023 1.00 95.94 126 ASN A N 1
ATOM 899 C CA . ASN A 1 126 ? -9.786 3.754 -4.714 1.00 95.94 126 ASN A CA 1
ATOM 900 C C . ASN A 1 126 ? -8.383 4.112 -4.213 1.00 95.94 126 ASN A C 1
ATOM 902 O O . ASN A 1 126 ? -8.222 4.497 -3.059 1.00 95.94 126 ASN A O 1
ATOM 906 N N . ALA A 1 127 ? -7.359 3.928 -5.039 1.00 95.62 127 ALA A N 1
ATOM 90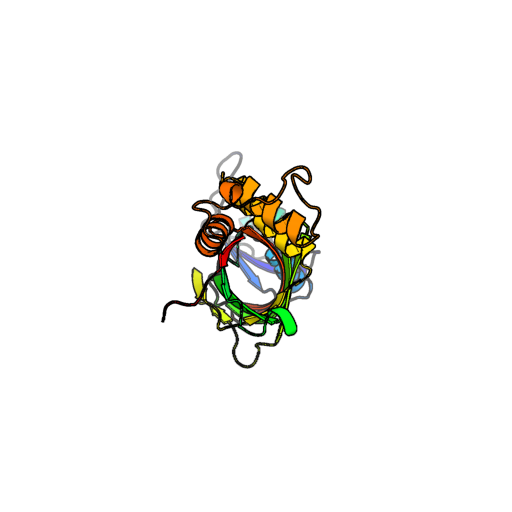7 C CA . ALA A 1 127 ? -5.974 4.151 -4.653 1.00 95.62 127 ALA A CA 1
ATOM 908 C C . ALA A 1 127 ? -5.229 4.973 -5.702 1.00 95.62 127 ALA A C 1
ATOM 910 O O . ALA A 1 127 ? -5.241 4.640 -6.888 1.00 95.62 127 ALA A O 1
ATOM 911 N N . ALA A 1 128 ? -4.521 6.000 -5.245 1.00 96.69 128 ALA A N 1
ATOM 912 C CA . ALA A 1 128 ? -3.500 6.696 -6.010 1.00 96.69 128 ALA A CA 1
ATOM 913 C C . ALA A 1 128 ? -2.125 6.132 -5.636 1.00 96.69 128 ALA A C 1
ATOM 915 O O . ALA A 1 128 ? -1.778 6.035 -4.455 1.00 96.69 128 ALA A O 1
ATOM 916 N N . VAL A 1 129 ? -1.353 5.755 -6.652 1.00 96.12 129 VAL A N 1
ATOM 917 C CA . VAL A 1 129 ? -0.007 5.202 -6.515 1.00 96.12 129 VAL A CA 1
ATOM 918 C C . VAL A 1 129 ? 1.002 6.247 -6.954 1.00 96.12 129 VAL A C 1
ATOM 920 O O . VAL A 1 129 ? 0.940 6.754 -8.080 1.00 96.12 129 VAL A O 1
ATOM 923 N N . THR A 1 130 ? 1.954 6.547 -6.081 1.00 95.50 130 THR A N 1
ATOM 924 C CA . THR A 1 130 ? 3.033 7.486 -6.372 1.00 95.50 130 THR A CA 1
ATOM 925 C C . THR A 1 130 ? 4.400 6.856 -6.126 1.00 95.50 130 THR A C 1
ATOM 927 O O . THR A 1 130 ? 4.551 5.883 -5.386 1.00 95.50 130 THR A O 1
ATOM 930 N N . TYR A 1 131 ? 5.411 7.403 -6.787 1.00 93.19 131 TYR A N 1
ATOM 931 C CA . TYR A 1 131 ? 6.817 7.112 -6.543 1.00 93.19 131 TYR A CA 1
ATOM 932 C C . TYR A 1 131 ? 7.524 8.443 -6.300 1.00 93.19 131 TYR A C 1
ATOM 934 O O . TYR A 1 131 ? 7.504 9.308 -7.173 1.0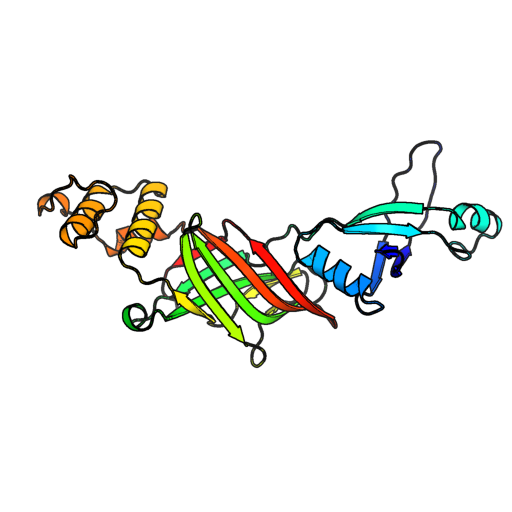0 93.19 131 TYR A O 1
ATOM 942 N N . SER A 1 132 ? 8.084 8.648 -5.105 1.00 87.88 132 SER A N 1
ATOM 943 C CA . SER A 1 132 ? 8.727 9.920 -4.723 1.00 87.88 132 SER A CA 1
ATOM 944 C C . SER A 1 132 ? 7.844 11.157 -4.990 1.00 87.88 132 SER A C 1
ATOM 946 O O . SER A 1 132 ? 8.326 12.211 -5.394 1.00 87.88 132 SER A O 1
ATOM 948 N N . GLY A 1 133 ? 6.524 11.023 -4.806 1.00 88.94 133 GLY A N 1
ATOM 949 C CA . GLY A 1 133 ? 5.533 12.072 -5.087 1.00 88.94 133 GLY A CA 1
ATOM 950 C C . GLY A 1 133 ? 5.065 12.173 -6.548 1.00 88.94 133 GLY A C 1
ATOM 951 O O . GLY A 1 133 ? 4.043 12.807 -6.804 1.00 88.94 133 GLY A O 1
ATOM 952 N N . MET A 1 134 ? 5.733 11.514 -7.499 1.00 91.44 134 MET A N 1
ATOM 953 C CA . MET A 1 134 ? 5.301 11.440 -8.897 1.00 91.44 134 MET A CA 1
ATOM 954 C C . MET A 1 134 ? 4.137 10.444 -9.053 1.00 91.44 134 MET A C 1
ATOM 956 O O . MET A 1 134 ? 4.278 9.294 -8.631 1.00 91.44 134 MET A O 1
ATOM 960 N N . PRO A 1 135 ? 3.006 10.817 -9.678 1.00 94.25 135 PRO A N 1
ATOM 961 C CA . PRO A 1 135 ? 1.923 9.881 -9.979 1.00 94.25 135 PRO A CA 1
ATOM 962 C C . PRO A 1 135 ? 2.360 8.818 -10.994 1.00 94.25 135 PRO A C 1
ATOM 964 O O . PRO A 1 135 ? 2.743 9.148 -12.120 1.00 94.25 135 PRO A O 1
ATOM 967 N N . VAL A 1 136 ? 2.274 7.543 -10.604 1.00 94.56 136 VAL A N 1
ATOM 968 C CA . VAL A 1 136 ? 2.653 6.398 -11.456 1.00 94.56 136 VAL A CA 1
ATOM 969 C C . VAL A 1 136 ? 1.477 5.491 -11.804 1.00 94.56 136 VAL A C 1
ATOM 971 O O . VAL A 1 136 ? 1.555 4.737 -12.771 1.00 94.56 136 VAL A O 1
ATOM 974 N N . GLY A 1 137 ? 0.368 5.578 -11.070 1.00 95.38 137 GLY A N 1
ATOM 975 C CA . GLY A 1 137 ? -0.857 4.888 -11.447 1.00 95.38 137 GLY A CA 1
ATOM 976 C C . GLY A 1 137 ? -2.015 5.101 -10.483 1.00 95.38 137 GLY A C 1
ATOM 977 O O . GLY A 1 137 ? -1.871 5.712 -9.424 1.00 95.38 137 GLY A O 1
ATOM 978 N N . ASN A 1 138 ? -3.172 4.571 -10.855 1.00 97.19 138 ASN A N 1
ATOM 979 C CA . ASN A 1 138 ? -4.396 4.615 -10.073 1.00 97.19 138 ASN A CA 1
ATOM 980 C C . ASN A 1 138 ? -5.163 3.292 -10.166 1.00 97.19 138 ASN A C 1
ATOM 982 O O . ASN A 1 138 ? -5.174 2.621 -11.198 1.00 97.19 138 ASN A O 1
ATOM 986 N N . ILE A 1 139 ? -5.847 2.939 -9.084 1.00 96.88 139 ILE A N 1
ATOM 987 C CA . ILE A 1 139 ? -6.730 1.776 -8.993 1.00 96.88 139 ILE A CA 1
ATOM 988 C C . ILE A 1 139 ? -8.092 2.289 -8.556 1.00 96.88 139 ILE A C 1
ATOM 990 O O . ILE A 1 139 ? -8.211 2.861 -7.478 1.00 96.88 139 ILE A O 1
ATOM 994 N N . ILE A 1 140 ? -9.117 2.080 -9.375 1.00 96.56 140 ILE A N 1
ATOM 995 C CA . ILE A 1 140 ? -10.506 2.371 -9.013 1.00 96.56 140 ILE A CA 1
ATOM 996 C C . ILE A 1 140 ? -11.321 1.156 -9.424 1.00 96.56 140 ILE A C 1
ATOM 998 O O . ILE A 1 140 ? -11.555 0.935 -10.610 1.00 96.56 140 ILE A O 1
ATOM 1002 N N . VAL A 1 141 ? -11.704 0.334 -8.451 1.00 96.25 141 VAL A N 1
ATOM 1003 C CA . VAL A 1 141 ? -12.384 -0.933 -8.726 1.00 96.25 141 VAL A CA 1
ATOM 1004 C C . VAL A 1 141 ? -13.391 -1.272 -7.634 1.00 96.25 141 VAL A C 1
ATOM 1006 O O . VAL A 1 141 ? -13.145 -1.080 -6.441 1.00 96.25 141 VAL A O 1
ATOM 1009 N N . ASP A 1 142 ? -14.539 -1.782 -8.068 1.00 96.38 142 ASP A N 1
ATOM 1010 C CA . ASP A 1 142 ? -15.519 -2.446 -7.218 1.00 96.38 142 ASP A CA 1
ATOM 1011 C C . ASP A 1 142 ? -15.327 -3.959 -7.371 1.00 96.38 142 ASP A C 1
ATOM 1013 O O . ASP A 1 142 ? -15.440 -4.508 -8.466 1.00 96.38 142 ASP A O 1
ATOM 1017 N N . ILE A 1 143 ? -14.972 -4.609 -6.269 1.00 95.31 143 ILE A N 1
ATOM 1018 C CA . ILE A 1 143 ? -14.739 -6.049 -6.158 1.00 95.31 143 ILE A CA 1
ATOM 1019 C C . ILE A 1 143 ? -15.759 -6.693 -5.212 1.00 95.31 143 ILE A C 1
ATOM 1021 O O . ILE A 1 143 ? -15.504 -7.753 -4.653 1.00 95.31 143 ILE A O 1
ATOM 1025 N N . SER A 1 144 ? -16.931 -6.081 -5.017 1.00 93.94 144 SER A N 1
ATOM 1026 C CA . SER A 1 144 ? -17.988 -6.608 -4.141 1.00 93.94 144 SER A CA 1
ATOM 1027 C C . SER A 1 144 ? -18.460 -8.015 -4.523 1.00 93.94 144 SER A C 1
ATOM 1029 O O . SER A 1 144 ? -18.879 -8.772 -3.649 1.00 93.94 144 SER A O 1
ATOM 1031 N N . SER A 1 145 ? -18.345 -8.393 -5.800 1.00 92.88 145 SER A N 1
ATOM 1032 C CA . SER A 1 145 ? -18.657 -9.737 -6.303 1.00 92.88 145 SER A CA 1
ATOM 1033 C C . SER A 1 145 ? -17.590 -10.791 -5.984 1.00 92.88 145 SER A C 1
ATOM 1035 O O . SER A 1 145 ? -17.912 -11.976 -5.925 1.00 92.88 145 SER A O 1
ATOM 1037 N N . ASN A 1 146 ? -16.336 -10.383 -5.772 1.00 93.38 146 ASN A N 1
ATOM 1038 C CA . ASN A 1 146 ? -15.227 -11.255 -5.388 1.00 93.38 146 ASN A CA 1
ATOM 1039 C C . ASN A 1 146 ? -14.254 -10.491 -4.473 1.00 93.38 146 ASN A C 1
ATOM 1041 O O . ASN A 1 146 ? -13.202 -10.025 -4.927 1.00 93.38 146 ASN A O 1
ATOM 1045 N N . PRO A 1 147 ? -14.626 -10.292 -3.203 1.00 93.94 147 PRO A N 1
ATOM 1046 C CA . PRO A 1 147 ? -13.909 -9.374 -2.343 1.00 93.94 147 PRO A CA 1
ATOM 1047 C C . PRO A 1 147 ? -12.640 -10.002 -1.761 1.00 93.94 147 PRO A C 1
ATOM 1049 O O . PRO A 1 147 ? -12.500 -11.224 -1.677 1.00 93.94 147 PRO A O 1
ATOM 1052 N N . ILE A 1 148 ? -11.698 -9.163 -1.325 1.00 95.31 148 ILE A N 1
ATOM 1053 C CA . ILE A 1 148 ? -10.481 -9.649 -0.660 1.00 95.31 148 ILE A CA 1
ATOM 1054 C C . ILE A 1 148 ? -10.832 -9.962 0.791 1.00 95.31 148 ILE A C 1
ATOM 1056 O O . ILE A 1 148 ? -11.056 -9.050 1.588 1.00 95.31 148 ILE A O 1
ATOM 1060 N N . VAL A 1 149 ? -10.842 -11.248 1.136 1.00 95.31 149 VAL A N 1
ATOM 1061 C CA . VAL A 1 149 ? -11.125 -11.728 2.492 1.00 95.31 149 VAL A CA 1
ATOM 1062 C C . VAL A 1 149 ? -9.824 -12.110 3.191 1.00 95.31 149 VAL A C 1
ATOM 1064 O O . VAL A 1 149 ? -9.063 -12.947 2.710 1.00 95.31 149 VAL A O 1
ATOM 1067 N N . VAL A 1 150 ? -9.579 -11.515 4.356 1.00 95.81 150 VAL A N 1
ATOM 1068 C CA . VAL A 1 150 ? -8.400 -11.761 5.189 1.00 95.81 150 VAL A CA 1
ATOM 1069 C C . VAL A 1 150 ? -8.849 -12.115 6.599 1.00 95.81 150 VAL A C 1
ATOM 1071 O O . VAL A 1 150 ? -9.447 -11.295 7.298 1.00 95.81 150 VAL A O 1
ATOM 1074 N N . SER A 1 151 ? -8.543 -13.327 7.057 1.00 95.44 151 SER A N 1
ATOM 1075 C CA . SER A 1 151 ? -8.828 -13.739 8.436 1.00 95.44 151 SER A CA 1
ATOM 1076 C C . SER A 1 151 ? -8.157 -12.817 9.464 1.00 95.44 151 SER A C 1
ATOM 1078 O O . SER A 1 151 ? -7.211 -12.087 9.155 1.00 95.44 151 SER A O 1
ATOM 1080 N N . GLY A 1 152 ? -8.656 -12.830 10.700 1.00 93.25 152 GLY A N 1
ATOM 1081 C CA . GLY A 1 152 ? -8.067 -12.051 11.788 1.00 93.25 152 GLY A CA 1
ATOM 1082 C C . GLY A 1 152 ? -6.606 -12.432 12.036 1.00 93.25 152 GLY A C 1
ATOM 1083 O O . GLY A 1 152 ? -6.269 -13.615 12.027 1.00 93.25 152 GLY A O 1
ATOM 1084 N N . LYS A 1 153 ? -5.745 -11.433 12.256 1.00 91.69 153 LYS A N 1
ATOM 1085 C CA . LYS A 1 153 ? -4.298 -11.587 12.498 1.00 91.69 153 LYS A CA 1
ATOM 1086 C C . LYS A 1 153 ? -3.579 -12.405 11.417 1.00 91.69 153 LYS A C 1
ATOM 1088 O O . LYS A 1 153 ? -2.568 -13.043 11.701 1.00 91.69 153 LYS A O 1
ATOM 1093 N N . ALA A 1 154 ? -4.101 -12.395 10.194 1.00 95.44 154 ALA A N 1
ATOM 1094 C CA . ALA A 1 154 ? -3.578 -13.158 9.069 1.00 95.44 154 ALA A CA 1
ATOM 1095 C C . ALA A 1 154 ? -3.230 -12.246 7.887 1.00 95.44 154 ALA A C 1
ATOM 1097 O O . ALA A 1 154 ? -3.524 -11.051 7.883 1.00 95.44 154 ALA A O 1
ATOM 1098 N N . SER A 1 155 ? -2.611 -12.828 6.864 1.00 95.19 155 SER A N 1
ATOM 1099 C CA . SER A 1 155 ? -2.364 -12.168 5.583 1.00 95.19 155 SER A CA 1
ATOM 1100 C C . SER A 1 155 ? -3.018 -12.943 4.445 1.00 95.19 155 SER A C 1
ATOM 1102 O O . SER A 1 155 ? -3.123 -14.167 4.514 1.00 95.19 155 SER A O 1
ATOM 1104 N N . ALA A 1 156 ? -3.432 -12.240 3.395 1.00 95.31 156 ALA A N 1
ATOM 1105 C CA . ALA A 1 156 ? -3.933 -12.844 2.165 1.00 95.31 156 ALA A CA 1
ATOM 1106 C C . ALA A 1 156 ? -3.518 -12.012 0.950 1.00 95.31 156 ALA A C 1
ATOM 1108 O O . ALA A 1 156 ? -3.283 -10.806 1.057 1.00 95.31 156 ALA A O 1
ATOM 1109 N N . SER A 1 157 ? -3.438 -12.660 -0.207 1.00 94.38 157 SER A N 1
ATOM 1110 C CA . SER A 1 157 ? -3.192 -11.995 -1.484 1.00 94.38 157 SER A CA 1
ATOM 1111 C C . SER A 1 157 ? -4.502 -11.783 -2.236 1.00 94.38 157 SER A C 1
ATOM 1113 O O . SER A 1 157 ? -5.405 -12.616 -2.174 1.00 94.38 157 SER A O 1
ATOM 1115 N N . SER A 1 158 ? -4.608 -10.660 -2.941 1.00 94.62 158 SER A N 1
ATOM 1116 C CA . SER A 1 158 ? -5.735 -10.381 -3.824 1.00 94.62 158 SER A CA 1
ATOM 1117 C C . SER A 1 158 ? -5.707 -11.262 -5.074 1.00 94.62 158 SER A C 1
ATOM 1119 O O . SER A 1 158 ? -4.660 -11.773 -5.476 1.00 94.62 158 SER A O 1
ATOM 1121 N N . SER A 1 159 ? -6.848 -11.349 -5.759 1.00 94.12 159 SER A N 1
ATOM 1122 C CA . SER A 1 159 ? -6.862 -11.654 -7.191 1.00 94.12 159 SER A CA 1
ATOM 1123 C C . SER A 1 159 ? -6.216 -10.518 -7.998 1.00 94.12 159 SER A C 1
ATOM 1125 O O . SER A 1 159 ? -5.857 -9.475 -7.443 1.00 94.12 159 SER A O 1
ATOM 1127 N N . ALA A 1 160 ? -6.097 -10.699 -9.315 1.00 94.81 160 ALA A N 1
ATOM 1128 C CA . ALA A 1 160 ? -5.647 -9.642 -10.214 1.00 94.81 160 ALA A CA 1
ATOM 1129 C C . ALA A 1 160 ? -6.545 -8.403 -10.076 1.00 94.81 160 ALA A C 1
ATOM 1131 O O . ALA A 1 160 ? -7.760 -8.490 -10.265 1.00 94.81 160 ALA A O 1
ATOM 1132 N N . LEU A 1 161 ? -5.947 -7.259 -9.753 1.00 96.00 161 LEU A N 1
ATOM 1133 C CA . LEU A 1 161 ? -6.612 -5.962 -9.737 1.00 96.00 161 LEU A CA 1
ATOM 1134 C C . LEU A 1 161 ? -6.139 -5.154 -10.950 1.00 96.00 161 LEU A C 1
ATOM 1136 O O . LEU A 1 161 ? -4.930 -5.083 -11.188 1.00 96.00 161 LEU A O 1
ATOM 1140 N N . PRO A 1 162 ? -7.046 -4.539 -11.724 1.00 96.69 162 PRO A N 1
ATOM 1141 C CA . PRO A 1 162 ? -6.641 -3.637 -12.789 1.00 96.69 162 PRO A CA 1
ATOM 1142 C C . PRO A 1 162 ? -6.028 -2.368 -12.186 1.00 96.69 162 PRO A C 1
ATOM 1144 O O . PRO A 1 162 ? -6.581 -1.776 -11.258 1.00 96.69 162 PRO A O 1
ATOM 1147 N N . ILE A 1 163 ? -4.894 -1.943 -12.732 1.00 97.19 163 ILE A N 1
ATOM 1148 C CA . ILE A 1 163 ? -4.264 -0.658 -12.426 1.00 97.19 163 ILE A CA 1
ATOM 1149 C C . ILE A 1 163 ? -4.089 0.123 -13.724 1.00 97.19 163 ILE A C 1
ATOM 1151 O O . ILE A 1 163 ? -3.594 -0.410 -14.716 1.00 97.19 163 ILE A O 1
ATOM 1155 N N . THR A 1 164 ? -4.490 1.390 -13.714 1.00 97.75 164 THR A N 1
ATOM 1156 C CA . THR A 1 164 ? -4.184 2.326 -14.794 1.00 97.75 164 THR A CA 1
ATOM 1157 C C . THR A 1 164 ? -2.840 2.973 -14.486 1.00 97.75 164 THR A C 1
ATOM 1159 O O . THR A 1 164 ? -2.688 3.613 -13.450 1.00 97.75 164 THR A O 1
ATOM 1162 N N . LEU A 1 165 ? -1.849 2.774 -15.344 1.00 96.62 165 LEU A N 1
ATOM 1163 C CA . LEU A 1 165 ? -0.504 3.316 -15.197 1.00 96.62 165 LEU A CA 1
ATOM 1164 C C . LEU A 1 165 ? -0.370 4.666 -15.900 1.00 96.62 165 LEU A C 1
ATOM 1166 O O . LEU A 1 165 ? -0.994 4.921 -16.930 1.00 96.62 165 LEU A O 1
ATOM 1170 N N . ASN A 1 166 ? 0.513 5.510 -15.375 1.00 95.12 166 ASN A N 1
ATOM 1171 C CA . ASN A 1 166 ? 1.028 6.644 -16.124 1.00 95.12 166 ASN A CA 1
ATOM 1172 C C . ASN A 1 166 ? 2.067 6.135 -17.133 1.00 95.12 166 ASN A C 1
ATOM 1174 O O . ASN A 1 166 ? 3.184 5.784 -16.752 1.00 95.12 166 ASN A O 1
ATOM 1178 N N . VAL A 1 167 ? 1.680 6.074 -18.408 1.00 92.88 167 VAL A N 1
ATOM 1179 C CA . VAL A 1 167 ? 2.541 5.589 -19.498 1.00 92.88 167 VAL A CA 1
ATOM 1180 C C . VAL A 1 167 ? 3.312 6.703 -20.210 1.00 92.88 167 VAL A C 1
ATOM 1182 O O . VAL A 1 167 ? 3.837 6.485 -21.301 1.00 92.88 167 VAL A O 1
ATOM 1185 N N . ASP A 1 168 ? 3.399 7.896 -19.610 1.00 92.25 168 ASP A N 1
ATOM 1186 C CA . ASP A 1 168 ? 4.238 8.969 -20.137 1.00 92.25 168 ASP A CA 1
ATOM 1187 C C . ASP A 1 168 ? 5.708 8.503 -20.237 1.00 92.25 168 ASP A C 1
ATOM 1189 O O . ASP A 1 168 ? 6.293 8.077 -19.231 1.00 92.25 168 ASP A O 1
ATOM 1193 N N . PRO A 1 169 ? 6.337 8.579 -21.427 1.00 90.94 169 PRO A N 1
ATOM 1194 C CA . PRO A 1 169 ? 7.697 8.085 -21.622 1.00 90.94 169 PRO A CA 1
ATOM 1195 C C . PRO A 1 169 ? 8.728 8.758 -20.714 1.00 90.94 169 PRO A C 1
ATOM 1197 O O . PRO A 1 169 ? 9.672 8.102 -20.274 1.00 90.94 169 PRO A O 1
ATOM 1200 N N . THR A 1 170 ? 8.551 10.046 -20.406 1.00 91.19 170 THR A N 1
ATOM 1201 C CA . THR A 1 170 ? 9.468 10.793 -19.535 1.00 91.19 170 THR A CA 1
ATOM 1202 C C . THR A 1 170 ? 9.326 10.328 -18.090 1.00 91.19 170 THR A C 1
ATOM 1204 O O . THR A 1 170 ? 10.336 10.096 -17.428 1.00 91.19 170 THR A O 1
ATOM 1207 N N . ALA A 1 171 ? 8.095 10.121 -17.614 1.00 91.88 171 ALA A N 1
ATOM 1208 C CA . ALA A 1 171 ? 7.822 9.599 -16.276 1.00 91.88 171 ALA A CA 1
ATOM 1209 C C . ALA A 1 171 ? 8.374 8.177 -16.085 1.00 91.88 171 ALA A C 1
ATOM 1211 O O . ALA A 1 171 ? 9.038 7.904 -15.084 1.00 91.88 171 ALA A O 1
ATOM 1212 N N . ILE A 1 172 ? 8.162 7.283 -17.060 1.00 91.81 172 ILE A N 1
ATOM 1213 C CA . ILE A 1 172 ? 8.712 5.917 -17.027 1.00 91.81 172 ILE A CA 1
ATOM 1214 C C . ILE A 1 172 ? 10.242 5.953 -17.024 1.00 91.81 172 ILE A C 1
ATOM 1216 O O . ILE A 1 172 ? 10.880 5.258 -16.231 1.00 91.81 172 ILE A O 1
ATOM 1220 N N 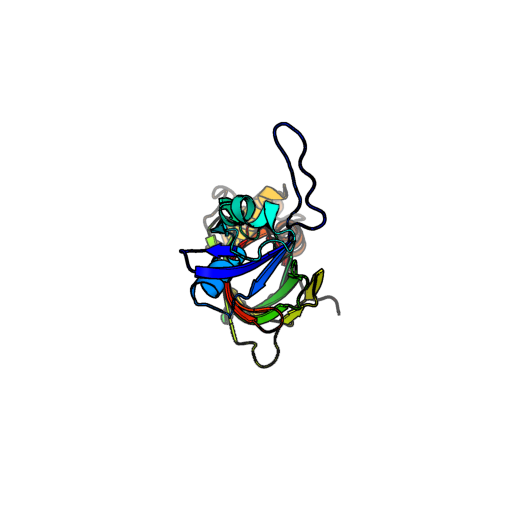. ALA A 1 173 ? 10.840 6.757 -17.904 1.00 93.25 173 ALA A N 1
ATOM 1221 C CA . ALA A 1 173 ? 12.287 6.865 -18.003 1.00 93.25 173 ALA A CA 1
ATOM 1222 C C . ALA A 1 173 ? 12.903 7.425 -16.711 1.00 93.25 173 ALA A C 1
ATOM 1224 O O . ALA A 1 173 ? 13.919 6.906 -16.248 1.00 93.25 173 ALA A O 1
ATOM 1225 N N . LEU A 1 174 ? 12.269 8.430 -16.096 1.00 92.94 174 LEU A N 1
ATOM 1226 C CA . LEU A 1 174 ? 12.700 8.996 -14.818 1.00 92.94 174 LEU A CA 1
ATOM 1227 C C . LEU A 1 174 ? 12.609 7.961 -13.697 1.00 92.94 174 LEU A C 1
ATOM 1229 O O . LEU A 1 174 ? 13.587 7.757 -12.980 1.00 92.94 174 LEU A O 1
ATOM 1233 N N . LEU A 1 175 ? 11.482 7.249 -13.605 1.00 93.31 175 LEU A N 1
ATOM 1234 C CA . LEU A 1 175 ? 11.285 6.163 -12.646 1.00 93.31 175 LEU A CA 1
ATOM 1235 C C . LEU A 1 175 ? 12.392 5.108 -12.770 1.00 93.31 175 LEU A C 1
ATOM 1237 O O . LEU A 1 175 ? 13.035 4.766 -11.777 1.00 93.31 175 LEU A O 1
ATOM 1241 N N . LEU A 1 176 ? 12.633 4.601 -13.982 1.00 93.62 176 LEU A N 1
ATOM 1242 C CA . LEU A 1 176 ? 13.659 3.591 -14.237 1.00 93.62 176 LEU A CA 1
ATOM 1243 C C . LEU A 1 176 ? 15.052 4.103 -13.860 1.00 93.62 176 LEU A C 1
ATOM 1245 O O . LEU A 1 176 ? 15.810 3.401 -13.190 1.00 93.62 176 LEU A O 1
ATOM 1249 N N . ARG A 1 177 ? 15.386 5.328 -14.275 1.00 94.75 177 ARG A N 1
ATOM 1250 C CA . ARG A 1 177 ? 16.696 5.931 -14.038 1.00 94.75 177 ARG A CA 1
ATOM 1251 C C . ARG A 1 177 ? 16.969 6.150 -12.554 1.00 94.75 177 ARG A C 1
ATOM 1253 O O . ARG A 1 177 ? 18.053 5.806 -12.090 1.00 94.75 177 ARG A O 1
ATOM 1260 N N . GLU A 1 178 ? 16.009 6.685 -11.804 1.00 94.19 178 GLU A N 1
ATOM 1261 C CA . GLU A 1 178 ? 16.156 6.889 -10.359 1.00 94.19 178 GLU A CA 1
ATOM 1262 C C . GLU A 1 178 ? 16.320 5.560 -9.616 1.00 94.19 178 GLU A C 1
ATOM 1264 O O . GLU A 1 178 ? 17.201 5.425 -8.767 1.00 94.19 178 GLU A O 1
ATOM 1269 N N . ASN A 1 179 ? 15.536 4.539 -9.972 1.00 93.50 179 ASN A N 1
ATOM 1270 C CA . ASN A 1 179 ? 15.674 3.209 -9.377 1.00 93.50 179 ASN A CA 1
ATOM 1271 C C . ASN A 1 179 ? 17.022 2.549 -9.730 1.00 93.50 179 ASN A C 1
ATOM 1273 O O . ASN A 1 179 ? 17.644 1.907 -8.878 1.00 93.50 179 ASN A O 1
ATOM 1277 N N . ALA A 1 180 ? 17.520 2.748 -10.954 1.00 94.94 180 ALA A N 1
ATOM 1278 C CA . ALA A 1 180 ? 18.843 2.292 -11.371 1.00 94.94 180 ALA A CA 1
ATOM 1279 C C . ALA A 1 180 ? 19.968 3.001 -10.600 1.00 94.94 180 ALA A C 1
ATOM 1281 O O . ALA A 1 180 ? 20.906 2.345 -10.144 1.00 94.94 180 ALA A O 1
ATOM 1282 N N . GLN A 1 181 ? 19.842 4.316 -10.393 1.00 94.62 181 GLN A N 1
ATOM 1283 C CA . GLN A 1 181 ? 20.776 5.114 -9.599 1.00 94.62 181 GLN A CA 1
ATOM 1284 C C . GLN A 1 181 ? 20.815 4.631 -8.146 1.00 94.62 181 GLN A C 1
ATOM 1286 O O . GLN A 1 181 ? 21.892 4.391 -7.603 1.00 94.62 181 GLN A O 1
ATOM 1291 N N . ASN A 1 182 ? 19.644 4.422 -7.540 1.00 91.81 182 ASN A N 1
ATOM 1292 C CA . ASN A 1 182 ? 19.511 3.900 -6.177 1.00 91.81 182 ASN A CA 1
ATOM 1293 C C . ASN A 1 182 ? 20.070 2.477 -6.034 1.00 91.81 182 ASN A C 1
ATOM 1295 O O . ASN A 1 182 ? 20.515 2.090 -4.956 1.00 91.81 182 ASN A O 1
ATOM 1299 N N . SER A 1 183 ? 20.078 1.711 -7.126 1.00 92.19 183 SER A N 1
ATOM 1300 C CA . SER A 1 183 ? 20.662 0.369 -7.193 1.00 92.19 183 SER A CA 1
ATOM 1301 C C . SER A 1 183 ? 22.153 0.370 -7.565 1.00 92.19 183 SER A C 1
ATOM 1303 O O . SER A 1 183 ? 22.740 -0.701 -7.717 1.00 92.19 183 SER A O 1
ATOM 1305 N N . GLY A 1 184 ? 22.778 1.545 -7.718 1.00 94.25 184 GLY A N 1
ATOM 1306 C CA . GLY A 1 184 ? 24.202 1.685 -8.036 1.00 94.25 184 GLY A CA 1
ATOM 1307 C C . GLY A 1 184 ? 24.593 1.190 -9.433 1.00 94.25 184 GLY A C 1
ATOM 1308 O O . GLY A 1 184 ? 25.739 0.791 -9.635 1.00 94.25 184 GLY A O 1
ATOM 1309 N N . LEU A 1 185 ? 23.654 1.165 -10.384 1.00 95.69 185 LEU A N 1
ATOM 1310 C CA . LEU A 1 185 ? 23.915 0.730 -11.757 1.00 95.69 185 LEU A CA 1
ATOM 1311 C C . LEU A 1 185 ? 24.599 1.834 -12.577 1.00 95.69 185 LEU A C 1
ATOM 1313 O O . LEU A 1 185 ? 24.395 3.022 -12.329 1.00 95.69 185 LEU A O 1
ATOM 1317 N N . ASP A 1 186 ? 25.374 1.442 -13.593 1.00 95.31 186 ASP A N 1
ATOM 1318 C CA . ASP A 1 186 ? 25.930 2.398 -14.555 1.00 95.31 186 ASP A CA 1
ATOM 1319 C C . ASP A 1 186 ? 24.815 2.976 -15.434 1.00 95.31 186 ASP A C 1
ATOM 1321 O O . ASP A 1 186 ? 24.184 2.267 -16.219 1.00 95.31 186 ASP A O 1
ATOM 1325 N N . LEU A 1 187 ? 24.575 4.277 -15.287 1.00 96.12 187 LEU A N 1
ATOM 1326 C CA . LEU A 1 187 ? 23.508 4.985 -15.983 1.00 96.12 187 LEU A CA 1
ATOM 1327 C C . LEU A 1 187 ? 23.896 5.409 -17.400 1.00 96.12 187 LEU A C 1
ATOM 1329 O O . LEU A 1 187 ? 23.004 5.736 -18.174 1.00 96.12 187 LEU A O 1
ATOM 1333 N N . LYS A 1 188 ? 25.186 5.413 -17.773 1.00 95.81 188 LYS A N 1
ATOM 1334 C CA . LYS A 1 188 ? 25.614 5.972 -19.069 1.00 95.81 188 LYS A CA 1
ATOM 1335 C C . LYS A 1 188 ? 24.949 5.289 -20.267 1.00 95.81 188 LYS A C 1
ATOM 1337 O O . LYS A 1 188 ? 24.490 6.009 -21.155 1.00 95.81 188 LYS A O 1
ATOM 1342 N N . PRO A 1 189 ? 24.838 3.948 -20.329 1.00 95.94 189 PRO A N 1
ATOM 1343 C CA . PRO A 1 189 ? 24.135 3.314 -21.437 1.00 95.94 189 PRO A CA 1
ATOM 1344 C C . PRO A 1 189 ? 22.644 3.679 -21.460 1.00 95.94 189 PRO A C 1
ATOM 1346 O O . PRO A 1 189 ? 22.093 3.924 -22.530 1.00 95.94 189 PRO A O 1
ATOM 1349 N N . LEU A 1 190 ? 21.987 3.788 -20.299 1.00 96.12 190 LEU A N 1
ATOM 1350 C CA . LEU A 1 190 ? 20.593 4.232 -20.236 1.00 96.12 190 LEU A CA 1
ATOM 1351 C C . LEU A 1 190 ? 20.451 5.679 -20.732 1.00 96.12 190 LEU A C 1
ATOM 1353 O O . LEU A 1 190 ? 19.638 5.933 -21.616 1.00 96.12 190 LEU A O 1
ATOM 1357 N N . ASP A 1 191 ? 21.263 6.606 -20.220 1.00 96.00 191 ASP A N 1
ATOM 1358 C CA . ASP A 1 191 ? 21.234 8.026 -20.593 1.00 96.00 191 ASP A CA 1
ATOM 1359 C C . ASP A 1 191 ? 21.507 8.201 -22.102 1.00 96.00 191 ASP A C 1
ATOM 1361 O O . ASP A 1 191 ? 20.820 8.967 -22.776 1.00 96.00 191 ASP A O 1
ATOM 1365 N N . GLY A 1 192 ? 22.414 7.404 -22.681 1.00 95.31 192 GLY A N 1
ATOM 1366 C CA . GLY A 1 192 ? 22.622 7.335 -24.130 1.00 95.31 192 GLY A CA 1
ATOM 1367 C C . GLY A 1 192 ? 21.373 6.893 -24.908 1.00 95.31 192 GLY A C 1
ATOM 1368 O O . GLY A 1 192 ? 21.006 7.534 -25.893 1.00 95.31 192 GLY A O 1
ATOM 1369 N N . LEU A 1 193 ? 20.682 5.834 -24.470 1.00 94.62 193 LEU A N 1
ATOM 1370 C CA . LEU A 1 193 ? 19.434 5.384 -25.108 1.00 94.62 193 LEU A CA 1
ATOM 1371 C C . LEU A 1 193 ? 18.327 6.442 -25.019 1.00 94.62 193 LEU A C 1
ATOM 1373 O O . LEU A 1 193 ? 17.636 6.693 -26.007 1.00 94.62 193 LEU A O 1
ATOM 1377 N N . LEU A 1 194 ? 18.180 7.089 -23.863 1.00 94.81 194 LEU A N 1
ATOM 1378 C CA . LEU A 1 194 ? 17.192 8.147 -23.648 1.00 94.81 194 LEU A CA 1
ATOM 1379 C C . LEU A 1 194 ? 17.479 9.364 -24.535 1.00 94.81 194 LEU A C 1
ATOM 1381 O O . LEU A 1 194 ? 16.580 9.850 -25.226 1.00 94.81 194 LEU A O 1
ATOM 1385 N N . ASN A 1 195 ? 18.745 9.784 -24.616 1.00 93.06 195 ASN A N 1
ATOM 1386 C CA . ASN A 1 195 ? 19.180 10.876 -25.484 1.00 93.06 195 ASN A CA 1
ATOM 1387 C C . ASN A 1 195 ? 18.901 10.589 -26.964 1.00 93.06 195 ASN A C 1
ATOM 1389 O O . ASN A 1 195 ? 18.485 11.509 -27.676 1.00 93.06 195 ASN A O 1
ATOM 1393 N N . MET A 1 196 ? 19.104 9.341 -27.403 1.00 92.69 196 MET A N 1
ATOM 1394 C CA . MET A 1 196 ? 18.792 8.869 -28.757 1.00 92.69 196 MET A CA 1
ATOM 1395 C C . MET A 1 196 ? 17.282 8.864 -29.030 1.00 92.69 196 MET A C 1
ATOM 1397 O O . MET A 1 196 ? 16.857 9.252 -30.114 1.00 92.69 196 MET A O 1
ATOM 1401 N N . GLY A 1 197 ? 16.474 8.478 -28.039 1.00 89.56 197 GLY A N 1
ATOM 1402 C CA . GLY A 1 197 ? 15.009 8.498 -28.101 1.00 89.56 197 GLY A CA 1
ATOM 1403 C C . GLY A 1 197 ? 14.376 9.884 -27.929 1.00 89.56 197 GLY A C 1
ATOM 1404 O O . GLY A 1 197 ? 13.155 9.995 -27.924 1.00 89.56 197 GLY A O 1
ATOM 1405 N N . GLY A 1 198 ? 15.179 10.942 -27.765 1.00 92.06 198 GLY A N 1
ATOM 1406 C CA . GLY A 1 198 ? 14.693 12.311 -27.568 1.00 92.06 198 GLY A CA 1
ATOM 1407 C C . GLY A 1 198 ? 14.202 12.624 -26.150 1.00 92.06 198 GLY A C 1
ATOM 1408 O O . GLY A 1 198 ? 13.759 13.744 -25.903 1.00 92.06 198 GLY A O 1
ATOM 1409 N N . ILE A 1 199 ? 14.326 11.690 -25.204 1.00 92.69 199 ILE A N 1
ATOM 1410 C CA . ILE A 1 199 ? 13.957 11.887 -23.799 1.00 92.69 199 ILE A CA 1
ATOM 1411 C C . ILE A 1 199 ? 15.142 12.543 -23.081 1.00 92.69 199 ILE A C 1
ATOM 1413 O O . ILE A 1 199 ? 16.145 11.900 -22.782 1.00 92.69 199 ILE A O 1
ATOM 1417 N N . LYS A 1 200 ? 15.044 13.851 -22.825 1.00 88.88 200 LYS A N 1
ATOM 1418 C CA . LYS A 1 200 ? 16.119 14.658 -22.223 1.00 88.88 200 LYS A CA 1
ATOM 1419 C C . LYS A 1 200 ? 16.047 14.651 -20.696 1.00 88.88 200 LYS A C 1
ATOM 1421 O O . LYS A 1 200 ? 15.724 15.662 -20.079 1.00 88.88 200 LYS A O 1
ATOM 1426 N N . ILE A 1 201 ? 16.359 13.507 -20.096 1.00 88.81 201 ILE A N 1
ATOM 1427 C CA . ILE A 1 201 ? 16.519 13.355 -18.645 1.00 88.81 201 ILE A CA 1
ATOM 1428 C C . ILE A 1 201 ? 17.911 12.803 -18.326 1.00 88.81 201 ILE A C 1
ATOM 1430 O O . ILE A 1 201 ? 18.494 12.091 -19.139 1.00 88.81 201 ILE A O 1
ATOM 1434 N N . GLY A 1 202 ? 18.433 13.099 -17.135 1.00 90.75 202 GLY A N 1
ATOM 1435 C CA . GLY A 1 202 ? 19.752 12.614 -16.732 1.00 90.75 202 GLY A CA 1
ATOM 1436 C C . GLY A 1 202 ? 20.914 13.353 -17.389 1.00 90.75 202 GLY A C 1
ATOM 1437 O O . GLY A 1 202 ? 20.853 14.571 -17.567 1.00 90.75 202 GLY A O 1
ATOM 1438 N N . ASP A 1 203 ? 21.990 12.629 -17.708 1.00 93.19 203 ASP A N 1
ATOM 1439 C CA . ASP A 1 203 ? 23.155 13.202 -18.381 1.00 93.19 203 ASP A CA 1
ATOM 1440 C C . ASP A 1 203 ? 22.912 13.324 -19.894 1.00 93.19 203 ASP A C 1
ATOM 1442 O O . ASP A 1 203 ? 23.098 12.397 -20.687 1.00 93.19 203 ASP A O 1
ATOM 1446 N N . THR A 1 204 ? 22.509 14.522 -20.310 1.00 92.25 204 THR A N 1
ATOM 1447 C CA . THR A 1 204 ? 22.229 14.841 -21.715 1.00 92.25 204 THR A CA 1
ATOM 1448 C C . THR A 1 204 ? 23.485 15.006 -22.573 1.00 92.25 204 THR A C 1
ATOM 1450 O O . THR A 1 204 ? 23.369 15.135 -23.793 1.00 92.25 204 THR A O 1
ATOM 1453 N N . SER A 1 205 ? 24.680 14.987 -21.968 1.00 93.75 205 SER A N 1
ATOM 1454 C CA . SER A 1 205 ? 25.958 15.066 -22.685 1.00 93.75 205 SER A CA 1
ATOM 1455 C C . SER A 1 205 ? 26.425 13.711 -23.226 1.00 93.75 205 SER A C 1
ATOM 1457 O O . SER A 1 205 ? 27.280 13.655 -24.116 1.00 93.75 205 SER A O 1
ATOM 1459 N N . VAL A 1 206 ? 25.843 12.608 -22.739 1.00 93.69 206 VAL A N 1
ATOM 1460 C CA . VAL A 1 206 ? 26.181 11.256 -23.193 1.00 93.69 206 VAL A CA 1
ATOM 1461 C C . VAL A 1 206 ? 25.779 11.076 -24.655 1.00 93.69 206 VAL A C 1
ATOM 1463 O O . VAL A 1 206 ? 24.597 11.083 -25.007 1.00 93.69 206 VAL A O 1
ATOM 1466 N N . THR A 1 207 ? 26.784 10.870 -25.507 1.00 92.81 207 THR A N 1
ATOM 1467 C CA . THR A 1 207 ? 26.596 10.618 -26.939 1.00 92.81 207 THR A CA 1
ATOM 1468 C C . THR A 1 207 ? 26.441 9.113 -27.197 1.00 92.81 207 THR A C 1
ATOM 1470 O O . THR A 1 207 ? 27.325 8.349 -26.802 1.00 92.81 207 THR A O 1
ATOM 1473 N N . PRO A 1 208 ? 25.360 8.662 -27.864 1.00 92.25 208 PRO A N 1
ATOM 1474 C CA . PRO A 1 208 ? 25.164 7.252 -28.202 1.00 92.25 208 PRO A CA 1
ATOM 1475 C C . PRO A 1 208 ? 26.285 6.724 -29.111 1.00 92.25 208 PRO A C 1
ATOM 1477 O O . PRO A 1 208 ? 26.601 7.342 -30.127 1.00 92.25 208 PRO A O 1
ATOM 1480 N N . SER A 1 209 ? 26.869 5.569 -28.782 1.00 93.69 209 SER A N 1
ATOM 1481 C CA . SER A 1 209 ? 27.880 4.902 -29.615 1.00 93.69 209 SER A CA 1
ATOM 1482 C C . SER A 1 209 ? 27.848 3.384 -29.427 1.00 93.69 209 SER A C 1
ATOM 1484 O O . SER A 1 209 ? 27.342 2.877 -28.428 1.00 93.69 209 SER A O 1
ATOM 1486 N N . THR A 1 210 ? 28.406 2.632 -30.376 1.00 92.62 210 THR A N 1
ATOM 1487 C CA . THR A 1 210 ? 28.504 1.164 -30.272 1.00 92.62 210 THR A CA 1
ATOM 1488 C C . THR A 1 210 ? 29.339 0.716 -29.076 1.00 92.62 210 THR A C 1
ATOM 1490 O O . THR A 1 210 ? 29.013 -0.288 -28.447 1.00 92.62 210 THR A O 1
ATOM 1493 N N . ASP A 1 211 ? 30.390 1.467 -28.739 1.00 94.75 211 ASP A N 1
ATOM 1494 C CA . ASP A 1 211 ? 31.250 1.162 -27.594 1.00 94.75 211 ASP A CA 1
ATOM 1495 C C . ASP A 1 211 ? 30.537 1.414 -26.263 1.00 94.75 211 ASP A C 1
ATOM 1497 O O . ASP A 1 211 ? 30.723 0.644 -25.323 1.00 94.75 211 ASP A O 1
ATOM 1501 N N . LEU A 1 212 ? 29.672 2.435 -26.192 1.00 94.06 212 LEU A N 1
ATOM 1502 C CA . LEU A 1 212 ? 28.864 2.735 -25.006 1.00 94.06 212 LEU A CA 1
ATOM 1503 C C . LEU A 1 212 ? 27.913 1.585 -24.649 1.00 94.06 212 LEU A C 1
ATOM 1505 O O . LEU A 1 212 ? 27.716 1.285 -23.475 1.00 94.06 212 LEU A O 1
ATOM 1509 N N . PHE A 1 213 ? 27.324 0.939 -25.656 1.00 95.00 213 PHE A N 1
ATOM 1510 C CA . PHE A 1 213 ? 26.367 -0.154 -25.458 1.00 95.00 213 PHE A CA 1
ATOM 1511 C C . PHE A 1 213 ? 27.027 -1.537 -25.395 1.00 95.00 213 PHE A C 1
ATOM 1513 O O . PHE A 1 213 ? 26.337 -2.553 -25.284 1.00 95.00 213 PHE A O 1
ATOM 1520 N N . LYS A 1 214 ? 28.359 -1.616 -25.464 1.00 95.06 214 LYS A N 1
ATOM 1521 C CA . LYS A 1 214 ? 29.072 -2.893 -25.470 1.00 95.06 214 LYS A CA 1
ATOM 1522 C C . LYS A 1 214 ? 28.866 -3.632 -24.145 1.00 95.06 214 LYS A C 1
ATOM 1524 O O . LYS A 1 214 ? 29.329 -3.196 -23.098 1.00 95.06 214 LYS A O 1
ATOM 1529 N N . GLY A 1 215 ? 28.196 -4.784 -24.210 1.00 91.50 215 GLY A N 1
ATOM 1530 C CA . GLY A 1 215 ? 27.865 -5.591 -23.030 1.00 91.50 215 GLY A CA 1
ATOM 1531 C C . GLY A 1 215 ? 26.690 -5.053 -22.206 1.00 91.50 215 GLY A C 1
ATOM 1532 O O . GLY A 1 215 ? 26.399 -5.608 -21.148 1.00 91.50 215 GLY A O 1
ATOM 1533 N N . PHE A 1 216 ? 26.009 -4.004 -22.679 1.00 95.75 216 PHE A N 1
ATOM 1534 C CA . PHE A 1 216 ? 24.783 -3.513 -22.065 1.00 95.75 216 PHE A CA 1
ATOM 1535 C C . PHE A 1 216 ? 23.593 -4.379 -22.486 1.00 95.75 216 PHE A C 1
ATOM 1537 O O . PHE A 1 216 ? 23.329 -4.553 -23.674 1.00 95.75 216 PHE A O 1
ATOM 1544 N N . ASP A 1 217 ? 22.856 -4.888 -21.503 1.00 94.50 217 ASP A N 1
ATOM 1545 C CA . ASP A 1 217 ? 21.622 -5.638 -21.709 1.00 94.50 217 ASP A CA 1
ATOM 1546 C C . ASP A 1 217 ? 20.464 -4.914 -21.016 1.00 94.50 217 ASP A C 1
ATOM 1548 O O . ASP A 1 217 ? 20.405 -4.825 -19.787 1.00 94.50 217 ASP A O 1
ATOM 1552 N N . LEU A 1 218 ? 19.542 -4.377 -21.818 1.00 90.88 218 LEU A N 1
ATOM 1553 C CA . LEU A 1 218 ? 18.446 -3.547 -21.320 1.00 90.88 218 LEU A CA 1
ATOM 1554 C C . LEU A 1 218 ? 17.508 -4.331 -20.394 1.00 90.88 218 LEU A C 1
ATOM 1556 O O . LEU A 1 218 ? 17.029 -3.784 -19.404 1.00 90.88 218 LEU A O 1
ATOM 1560 N N . VAL A 1 219 ? 17.256 -5.608 -20.688 1.00 90.44 219 VAL A N 1
ATOM 1561 C CA . VAL A 1 219 ? 16.312 -6.427 -19.919 1.00 90.44 219 VAL A CA 1
ATOM 1562 C C . VAL A 1 219 ? 16.827 -6.650 -18.499 1.00 90.44 219 VAL A C 1
ATOM 1564 O O . VAL A 1 219 ? 16.130 -6.334 -17.534 1.00 90.44 219 VAL A O 1
ATOM 1567 N N . SER A 1 220 ? 18.058 -7.134 -18.347 1.00 91.44 220 SER A N 1
ATOM 1568 C CA . SER A 1 220 ? 18.680 -7.339 -17.037 1.00 91.44 220 SER A CA 1
ATOM 1569 C C . SER A 1 220 ? 18.935 -6.024 -16.307 1.00 91.44 220 SER A C 1
ATOM 1571 O O . SER A 1 220 ? 18.827 -5.986 -15.081 1.00 91.44 220 SER A O 1
ATOM 1573 N N . PHE A 1 221 ? 19.224 -4.936 -17.027 1.00 94.31 221 PHE A N 1
ATOM 1574 C CA . PHE A 1 221 ? 19.330 -3.606 -16.436 1.00 94.31 221 PHE A CA 1
ATOM 1575 C C . PHE A 1 221 ? 18.001 -3.169 -15.812 1.00 94.31 221 PHE A C 1
ATOM 1577 O O . PHE A 1 221 ? 17.971 -2.816 -14.634 1.00 94.31 221 PHE A O 1
ATOM 1584 N N . VAL A 1 222 ? 16.896 -3.255 -16.562 1.00 92.00 222 VAL A N 1
ATOM 1585 C CA . VAL A 1 222 ? 15.552 -2.918 -16.068 1.00 92.00 222 VAL A CA 1
ATOM 1586 C C . VAL A 1 222 ? 15.175 -3.808 -14.887 1.00 92.00 222 VAL A C 1
ATOM 1588 O O . VAL A 1 222 ? 14.729 -3.298 -13.865 1.00 92.00 222 VAL A O 1
ATOM 1591 N N . GLN A 1 223 ? 15.417 -5.118 -14.970 1.00 90.50 223 GLN A N 1
ATOM 1592 C CA . GLN A 1 223 ? 15.148 -6.041 -13.862 1.00 90.50 223 GLN A CA 1
ATOM 1593 C C . GLN A 1 223 ? 15.913 -5.661 -12.588 1.00 90.50 223 GLN A C 1
ATOM 1595 O O . GLN A 1 223 ? 15.324 -5.629 -11.511 1.00 90.50 223 GLN A O 1
ATOM 1600 N N . LYS A 1 224 ? 17.212 -5.348 -12.696 1.00 92.56 224 LYS A N 1
ATOM 1601 C CA . LYS A 1 224 ? 18.039 -4.944 -11.548 1.00 92.56 224 LYS A CA 1
ATOM 1602 C C . LYS A 1 224 ? 17.619 -3.593 -10.984 1.00 92.56 224 LYS A C 1
ATOM 1604 O O . LYS A 1 224 ? 17.546 -3.457 -9.768 1.00 92.56 224 LYS A O 1
ATOM 1609 N N . ALA A 1 225 ? 17.325 -2.623 -11.847 1.00 93.00 225 ALA A N 1
ATOM 1610 C CA . ALA A 1 225 ? 16.860 -1.306 -11.435 1.00 93.00 225 ALA A CA 1
ATOM 1611 C C . ALA A 1 225 ? 15.540 -1.420 -10.661 1.00 93.00 225 ALA A C 1
ATOM 1613 O O . ALA A 1 225 ? 15.419 -0.909 -9.553 1.00 93.00 225 ALA A O 1
ATOM 1614 N N . MET A 1 226 ? 14.574 -2.165 -11.199 1.00 91.94 226 MET A N 1
ATOM 1615 C CA . MET A 1 226 ? 13.228 -2.280 -10.635 1.00 91.94 226 MET A CA 1
ATOM 1616 C C . MET A 1 226 ? 13.120 -3.286 -9.475 1.00 91.94 226 MET A C 1
ATOM 1618 O O . MET A 1 226 ? 12.058 -3.394 -8.863 1.00 91.94 226 MET A O 1
ATOM 1622 N N . ALA A 1 227 ? 14.195 -4.012 -9.137 1.00 90.19 227 ALA A N 1
ATOM 1623 C CA . ALA A 1 227 ? 14.193 -5.049 -8.099 1.00 90.19 227 ALA A CA 1
ATOM 1624 C C . ALA A 1 227 ? 13.842 -4.518 -6.699 1.00 90.19 227 ALA A C 1
ATOM 1626 O O . ALA A 1 227 ? 13.244 -5.233 -5.895 1.00 90.19 227 ALA A O 1
ATOM 1627 N N . ASN A 1 228 ? 14.206 -3.265 -6.417 1.00 86.69 228 ASN A N 1
ATOM 1628 C CA . ASN A 1 228 ? 13.974 -2.606 -5.133 1.00 86.69 228 ASN A CA 1
ATOM 1629 C C . ASN A 1 228 ? 12.925 -1.493 -5.223 1.00 86.69 228 ASN A C 1
ATOM 1631 O O . ASN A 1 228 ? 12.908 -0.615 -4.359 1.00 86.69 228 ASN A O 1
ATOM 1635 N N . LEU A 1 229 ? 12.054 -1.520 -6.239 1.00 93.06 229 LEU A N 1
ATOM 1636 C CA . LEU A 1 229 ? 11.017 -0.509 -6.406 1.00 93.06 229 LEU A CA 1
ATOM 1637 C C . LEU A 1 229 ? 10.159 -0.414 -5.136 1.00 93.06 229 LEU A C 1
ATOM 1639 O O . LEU A 1 229 ? 9.631 -1.410 -4.625 1.00 93.06 229 LEU A O 1
ATOM 1643 N N . ARG A 1 230 ? 10.001 0.811 -4.634 1.00 93.56 230 ARG A N 1
ATOM 1644 C CA . ARG A 1 230 ? 9.107 1.119 -3.518 1.00 93.56 230 ARG A CA 1
ATOM 1645 C C . ARG A 1 230 ? 8.134 2.203 -3.930 1.00 93.56 230 ARG A C 1
ATOM 1647 O O . ARG A 1 230 ? 8.550 3.208 -4.489 1.00 93.56 230 ARG A O 1
ATOM 1654 N N . ILE A 1 231 ? 6.861 1.984 -3.644 1.00 94.69 231 ILE A N 1
ATOM 1655 C CA . ILE A 1 231 ? 5.779 2.910 -3.977 1.00 94.69 231 ILE A C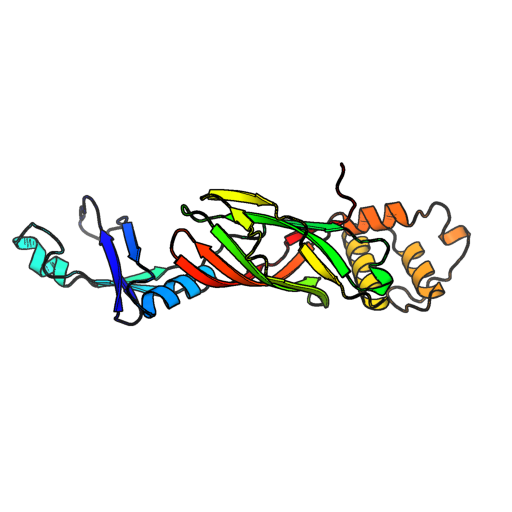A 1
ATOM 1656 C C . ILE A 1 231 ? 5.115 3.433 -2.710 1.00 94.69 231 ILE A C 1
ATOM 1658 O O . ILE A 1 231 ? 5.149 2.785 -1.658 1.00 94.69 231 ILE A O 1
ATOM 1662 N N . ASP A 1 232 ? 4.463 4.574 -2.851 1.00 94.75 232 ASP A N 1
ATOM 1663 C CA . ASP A 1 232 ? 3.587 5.146 -1.847 1.00 94.75 232 ASP A CA 1
ATOM 1664 C C . ASP A 1 232 ? 2.134 5.035 -2.326 1.00 94.75 232 ASP A C 1
ATOM 1666 O O . ASP A 1 232 ? 1.836 5.117 -3.521 1.00 94.75 232 ASP A O 1
ATOM 1670 N N . LEU A 1 233 ? 1.225 4.809 -1.382 1.00 93.12 233 LEU A N 1
ATOM 1671 C CA . LEU A 1 233 ? -0.206 4.680 -1.622 1.00 93.12 233 LEU A CA 1
ATOM 1672 C C . LEU A 1 233 ? -0.968 5.711 -0.801 1.00 93.12 233 LEU A C 1
ATOM 1674 O O . LEU A 1 233 ? -0.776 5.812 0.413 1.00 93.12 233 LEU A O 1
ATOM 1678 N N . VAL A 1 234 ? -1.889 6.395 -1.469 1.00 91.69 234 VAL A N 1
ATOM 1679 C CA . VAL A 1 234 ? -3.003 7.121 -0.854 1.00 91.69 234 VAL A CA 1
ATOM 1680 C C . VAL A 1 234 ? -4.260 6.352 -1.228 1.00 91.69 234 VAL A C 1
ATOM 1682 O O . VAL A 1 234 ? -4.573 6.244 -2.413 1.00 91.69 234 VAL A O 1
ATOM 1685 N N . MET A 1 235 ? -4.935 5.750 -0.250 1.00 88.75 235 MET A N 1
ATOM 1686 C CA . MET A 1 235 ? -6.024 4.811 -0.511 1.00 88.75 235 MET A CA 1
ATOM 1687 C C . MET A 1 235 ? -7.262 5.110 0.321 1.00 88.75 235 MET A C 1
ATOM 1689 O O . MET A 1 235 ? -7.181 5.382 1.514 1.00 88.75 235 MET A O 1
ATOM 1693 N N . GLU A 1 236 ? -8.413 4.936 -0.312 1.00 89.88 236 GLU A N 1
ATOM 1694 C CA . GLU A 1 236 ? -9.714 4.777 0.314 1.00 89.88 236 GLU A CA 1
ATOM 1695 C C . GLU A 1 236 ? -10.285 3.410 -0.073 1.00 89.88 236 GLU A C 1
ATOM 1697 O O . GLU A 1 236 ? -10.409 3.072 -1.253 1.00 89.88 236 GLU A O 1
ATOM 1702 N N . ALA A 1 237 ? -10.639 2.605 0.921 1.00 90.62 237 ALA A N 1
ATOM 1703 C CA . ALA A 1 237 ? -11.215 1.286 0.724 1.00 90.62 237 ALA A CA 1
ATOM 1704 C C . ALA A 1 237 ? -12.533 1.156 1.488 1.00 90.62 237 ALA A C 1
ATOM 1706 O O . ALA A 1 237 ? -12.631 1.536 2.655 1.00 90.62 237 ALA A O 1
ATOM 1707 N N . THR A 1 238 ? -13.555 0.586 0.852 1.00 91.31 238 THR A N 1
ATOM 1708 C CA . THR A 1 238 ? -14.759 0.154 1.571 1.00 91.31 238 THR A CA 1
ATOM 1709 C C . THR A 1 238 ? -14.494 -1.227 2.141 1.00 91.31 238 THR A C 1
ATOM 1711 O O . THR A 1 238 ? -14.228 -2.172 1.389 1.00 91.31 238 THR A O 1
ATOM 1714 N N . VAL A 1 239 ? -14.544 -1.331 3.468 1.00 89.00 239 VAL A N 1
ATOM 1715 C CA . VAL A 1 239 ? -14.153 -2.540 4.190 1.00 89.00 239 VAL A CA 1
ATOM 1716 C C . VAL A 1 239 ? -15.225 -3.000 5.168 1.00 89.00 239 VAL A C 1
ATOM 1718 O O . VAL A 1 239 ? -15.847 -2.198 5.862 1.00 89.00 239 VAL A O 1
ATOM 1721 N N . GLY A 1 240 ? -15.397 -4.315 5.243 1.00 88.62 240 GLY A N 1
ATOM 1722 C CA . GLY A 1 240 ? -16.061 -5.019 6.324 1.00 88.62 240 GLY A CA 1
ATOM 1723 C C . GLY A 1 240 ? -15.037 -5.499 7.355 1.00 88.62 240 GLY A C 1
ATOM 1724 O O . GLY A 1 240 ? -14.052 -6.128 6.984 1.00 88.62 240 GLY A O 1
ATOM 1725 N N . ILE A 1 241 ? -15.244 -5.236 8.642 1.00 82.94 241 ILE A N 1
ATOM 1726 C CA . ILE A 1 241 ? -14.435 -5.767 9.746 1.00 82.94 241 ILE A CA 1
ATOM 1727 C C . ILE A 1 241 ? -15.381 -6.519 10.680 1.00 82.94 241 ILE A C 1
ATOM 1729 O O . ILE A 1 241 ? -16.161 -5.910 11.412 1.00 82.94 241 ILE A O 1
ATOM 1733 N N . GLY A 1 242 ? -15.359 -7.850 10.635 1.00 80.81 242 GLY A N 1
ATOM 1734 C CA . GLY A 1 242 ? -16.391 -8.671 11.271 1.00 80.81 242 GLY A CA 1
ATOM 1735 C C . GLY A 1 242 ? -17.784 -8.322 10.734 1.00 80.81 242 GLY A C 1
ATOM 1736 O O . GLY A 1 242 ? -18.065 -8.542 9.562 1.00 80.81 242 GLY A O 1
ATOM 1737 N N . GLN A 1 243 ? -18.640 -7.760 11.590 1.00 74.94 243 GLN A N 1
ATOM 1738 C CA . GLN A 1 243 ? -20.007 -7.331 11.250 1.00 74.94 243 GLN A CA 1
ATOM 1739 C C . GLN A 1 243 ? -20.126 -5.840 10.882 1.00 74.94 243 GLN A C 1
ATOM 1741 O O . GLN A 1 243 ? -21.223 -5.345 10.627 1.00 74.94 243 GLN A O 1
ATOM 1746 N N . TYR A 1 244 ? -19.017 -5.101 10.904 1.00 78.06 244 TYR A N 1
ATOM 1747 C CA . TYR A 1 244 ? -18.993 -3.650 10.721 1.00 78.06 244 TYR A CA 1
ATOM 1748 C C . TYR A 1 244 ? -18.587 -3.298 9.296 1.00 78.06 244 TYR A C 1
ATOM 1750 O O . TYR A 1 244 ? -17.645 -3.891 8.795 1.00 78.06 244 TYR A O 1
ATOM 1758 N N . SER A 1 245 ? -19.236 -2.316 8.667 1.00 82.62 245 SER A N 1
ATOM 1759 C CA . SER A 1 245 ? -18.837 -1.789 7.354 1.00 82.62 245 SER A CA 1
ATOM 1760 C C . SER A 1 245 ? -18.463 -0.319 7.479 1.00 82.62 245 SER A C 1
ATOM 1762 O O . SER A 1 245 ? -19.205 0.452 8.087 1.00 82.62 245 SER A O 1
ATOM 1764 N N . THR A 1 246 ? -17.331 0.084 6.908 1.00 82.94 246 THR A N 1
ATOM 1765 C CA . THR A 1 246 ? -16.857 1.472 6.963 1.00 82.94 246 THR A CA 1
ATOM 1766 C C . THR A 1 246 ? -15.962 1.824 5.775 1.00 82.94 246 THR A C 1
ATOM 1768 O O . THR A 1 246 ? -15.503 0.950 5.034 1.00 82.94 246 THR A O 1
ATOM 1771 N N . LEU A 1 247 ? -15.717 3.122 5.596 1.00 82.50 247 LEU A N 1
ATOM 1772 C CA . LEU A 1 247 ? -14.671 3.627 4.720 1.00 82.50 247 LEU A CA 1
ATOM 1773 C C . LEU A 1 247 ? -13.369 3.719 5.516 1.00 82.50 247 LEU A C 1
ATOM 1775 O O . LEU A 1 247 ? -13.305 4.335 6.579 1.00 82.50 247 LEU A O 1
ATOM 1779 N N . LEU A 1 248 ? -12.334 3.093 4.987 1.00 81.50 248 LEU A N 1
ATOM 1780 C CA . LEU A 1 248 ? -10.990 3.104 5.525 1.00 81.50 248 LEU A CA 1
ATOM 1781 C C . LEU A 1 248 ? -10.129 3.950 4.581 1.00 81.50 248 LEU A C 1
ATOM 1783 O O . LEU A 1 248 ? -9.852 3.530 3.461 1.00 81.50 248 LEU A O 1
ATOM 1787 N N . ALA A 1 249 ? -9.728 5.136 5.034 1.00 82.25 249 ALA A N 1
ATOM 1788 C CA . ALA A 1 249 ? -8.830 6.025 4.305 1.00 82.25 249 ALA A CA 1
ATOM 1789 C C . ALA A 1 249 ? -7.452 6.002 4.966 1.00 82.25 249 ALA A C 1
ATOM 1791 O O . ALA A 1 249 ? -7.354 6.274 6.158 1.00 82.25 249 ALA A O 1
ATOM 1792 N N . TYR A 1 250 ? -6.393 5.668 4.236 1.00 81.06 250 TYR A N 1
ATOM 1793 C CA . TYR A 1 250 ? -5.051 5.597 4.802 1.00 81.06 250 TYR A CA 1
ATOM 1794 C C . TYR A 1 250 ? -3.968 5.917 3.775 1.00 81.06 250 TYR A C 1
ATOM 1796 O O . TYR A 1 250 ? -4.112 5.680 2.575 1.00 81.06 250 TYR A O 1
ATOM 1804 N N . ASN A 1 251 ? -2.829 6.374 4.294 1.00 86.81 251 ASN A N 1
ATOM 1805 C CA . ASN A 1 251 ? -1.618 6.597 3.519 1.00 86.81 251 ASN A CA 1
ATOM 1806 C C . ASN A 1 251 ? -0.543 5.616 3.982 1.00 86.81 251 ASN A C 1
ATOM 1808 O O . ASN A 1 251 ? -0.271 5.496 5.177 1.00 86.81 251 ASN A O 1
ATOM 1812 N N . GLN A 1 252 ? 0.084 4.915 3.046 1.00 88.50 252 GLN A N 1
ATOM 1813 C CA . GLN A 1 252 ? 1.192 4.012 3.335 1.00 88.50 252 GLN A CA 1
ATOM 1814 C C . GLN A 1 252 ? 2.352 4.316 2.404 1.00 88.50 252 GLN A C 1
ATOM 1816 O O . GLN A 1 252 ? 2.217 4.218 1.190 1.00 88.50 252 GLN A O 1
ATOM 1821 N N . SER A 1 253 ? 3.506 4.624 2.984 1.00 91.56 253 SER A N 1
ATOM 1822 C CA . SER A 1 253 ? 4.722 4.878 2.224 1.00 91.56 253 SER A CA 1
ATOM 1823 C C . SER A 1 253 ? 5.663 3.680 2.203 1.00 91.56 253 SER A C 1
ATOM 1825 O O . SER A 1 253 ? 5.648 2.809 3.092 1.00 91.56 253 SER A O 1
ATOM 1827 N N . SER A 1 254 ? 6.543 3.670 1.207 1.00 92.00 254 SER A N 1
ATOM 1828 C CA . SER A 1 254 ? 7.657 2.742 1.085 1.00 92.00 254 SER A CA 1
ATOM 1829 C C . SER A 1 254 ? 7.175 1.288 1.116 1.00 92.00 254 SER A C 1
ATOM 1831 O O . SER A 1 254 ? 7.601 0.477 1.950 1.00 92.00 254 SER A O 1
ATOM 1833 N N . ILE A 1 255 ? 6.226 0.962 0.242 1.00 93.69 255 ILE A N 1
ATOM 1834 C CA . ILE A 1 255 ? 5.694 -0.388 0.049 1.00 93.69 255 ILE A CA 1
ATOM 1835 C C . ILE A 1 255 ? 6.532 -1.086 -1.026 1.00 93.69 255 ILE A C 1
ATOM 1837 O O . ILE A 1 255 ? 6.677 -0.529 -2.114 1.00 93.69 255 ILE A O 1
ATOM 1841 N N . PRO A 1 256 ? 7.087 -2.284 -0.763 1.00 94.38 256 PRO A N 1
ATOM 1842 C CA . PRO A 1 256 ? 7.803 -3.041 -1.783 1.00 94.38 256 PRO A CA 1
ATOM 1843 C C . PRO A 1 256 ? 6.875 -3.400 -2.948 1.00 94.38 256 PRO A C 1
ATOM 1845 O O . PRO A 1 256 ? 5.825 -4.009 -2.727 1.00 94.38 256 PRO A O 1
ATOM 1848 N N . CYS A 1 257 ? 7.303 -3.081 -4.166 1.00 93.69 257 CYS A N 1
ATOM 1849 C CA . CYS A 1 257 ? 6.624 -3.440 -5.401 1.00 93.69 257 CYS A CA 1
ATOM 1850 C C . CYS A 1 257 ? 7.553 -4.306 -6.250 1.00 93.69 257 CYS A C 1
ATOM 1852 O O . CYS A 1 257 ? 8.631 -3.873 -6.650 1.00 93.69 257 CYS A O 1
ATOM 1854 N N . LYS A 1 258 ? 7.142 -5.541 -6.524 1.00 91.94 258 LYS A N 1
ATOM 1855 C CA . LYS A 1 258 ? 7.819 -6.394 -7.501 1.00 91.94 258 LYS A CA 1
ATOM 1856 C C . LYS A 1 258 ? 7.280 -6.089 -8.894 1.00 91.94 258 LYS A C 1
ATOM 1858 O O . LYS A 1 258 ? 6.105 -5.770 -9.044 1.00 91.94 258 LYS A O 1
ATOM 1863 N N . THR A 1 259 ? 8.136 -6.201 -9.902 1.00 85.62 259 THR A N 1
ATOM 1864 C CA . THR A 1 259 ? 7.742 -6.099 -11.311 1.00 85.62 259 THR A CA 1
ATOM 1865 C C . THR A 1 259 ? 8.121 -7.400 -12.008 1.00 85.62 259 THR A C 1
ATOM 1867 O O . THR A 1 259 ? 9.254 -7.867 -11.876 1.00 85.62 259 THR A O 1
ATOM 1870 N N . GLY A 1 260 ? 7.178 -8.040 -12.697 1.00 74.06 260 GLY A N 1
ATOM 1871 C CA . GLY A 1 260 ? 7.461 -9.291 -13.402 1.00 74.06 260 GLY A CA 1
ATOM 1872 C C . GLY A 1 260 ? 6.220 -10.087 -13.774 1.00 74.06 260 GLY A C 1
ATOM 1873 O O . GLY A 1 260 ? 5.099 -9.709 -13.449 1.00 74.06 260 GLY A O 1
ATOM 1874 N N . GLN A 1 261 ? 6.426 -11.206 -14.467 1.00 55.91 261 GLN A N 1
ATOM 1875 C CA . GLN A 1 261 ? 5.363 -12.187 -14.668 1.00 55.91 261 GLN A CA 1
ATOM 1876 C C . GLN A 1 261 ? 5.161 -13.008 -13.393 1.00 55.91 261 GLN A C 1
ATOM 1878 O O . GLN A 1 261 ? 6.098 -13.245 -12.630 1.00 55.91 261 GLN A O 1
ATOM 1883 N N . ILE A 1 262 ? 3.924 -13.434 -13.159 1.00 45.84 262 ILE A N 1
ATOM 1884 C CA . ILE A 1 262 ? 3.622 -14.444 -12.147 1.00 45.84 262 ILE A CA 1
ATOM 1885 C C . ILE A 1 262 ? 4.309 -15.715 -12.640 1.00 45.84 262 ILE A C 1
ATOM 1887 O O . ILE A 1 262 ? 3.998 -16.180 -13.737 1.00 45.84 262 ILE A O 1
ATOM 1891 N N . SER A 1 263 ? 5.276 -16.241 -11.888 1.00 30.86 263 SER A N 1
ATOM 1892 C CA . SER A 1 263 ? 5.734 -17.601 -12.157 1.00 30.86 263 SER A CA 1
ATOM 1893 C C . SER A 1 263 ? 4.515 -18.529 -12.070 1.00 30.86 263 SER A C 1
ATOM 1895 O O . SER A 1 263 ? 3.768 -18.391 -11.096 1.00 30.86 263 SER A O 1
ATOM 1897 N N . PRO A 1 264 ? 4.281 -19.396 -13.070 1.00 33.41 264 PRO A N 1
ATOM 1898 C CA . PRO A 1 264 ? 3.195 -20.370 -13.023 1.00 33.41 264 PRO A CA 1
ATOM 1899 C C . PRO A 1 264 ? 3.302 -21.294 -11.805 1.00 33.41 264 PRO A C 1
ATOM 1901 O O . PRO A 1 264 ? 4.440 -21.527 -11.326 1.00 33.41 264 PRO A O 1
#

Secondary structure (DSSP, 8-state):
-EETTEE-EEEE-TT----SS------EEEE-GGG-HHHHHHHHHHHTT--EEEEEE--TTS-S-HHHHHHHTT-EEEEEE----S-SEEEEEEE--TTHHHH-EEEEEEEEE--SSS-EEEEEEEEEEEETTEEEEEEEEE-TTS-EEE-TT-EEE---EEEEE---HHHHHHHHHHHHHHTT---HHHHHHHHHTT---S-TT----TTTTTT--HHHHHHHHHTT-EEEEEEEEEEEETTEEEEEEEEEEEEEEEESPPP-

InterPro domains:
  IPR046368 Tag1 [PTHR35895] (4-258)

pLDDT: mean 89.66, std 7.72, range [30.86, 97.75]

Foldseek 3Di:
DDAPNDDFWDKDQPPDDDDPDDDDTDIDTDGHLVVDVRSVVVVQCQLAQHKGKDKHAAQQPSDPPVVCSVVRRHDIDIDIDGHDPDDQFQAKEWEADPCCLPQLKTWMKTKGFAQAQFKKKFFWKWKFKAAVNHTFKIFGDGRNVPIDIAHHRGMDMDDIGIIRGDNPPLVVLVLLQVLLVVLVHDCLLSCCVCLVVVRPDDPNVRHDDPVSCVVPDPVVSSQSSLVQDFMKMFMWTFMDGHNDTDIRTYIDGGHYYHYDDDDD

Organism: NCBI:txid994334